Protein AF-0000000072262482 (afdb_homodimer)

Organism: Indibacter alkaliphilus (strain CCUG 57479 / KCTC 22604 / LW1) (NCBI:txid1189612)

pLDDT: mean 93.34, std 8.75, range [33.72, 98.69]

InterPro domains:
  IPR002481 Ferric-uptake regulator [PF01475] (23-144)
  IPR002481 Ferric-uptake regulator [PTHR33202] (4-154)
  IPR002481 Ferric-uptake regulator [cd07153] (29-147)
  IPR036388 Winged helix-like DNA-binding domain superfamily [G3DSA:1.10.10.10] (3-96)
  IPR036390 Winged helix DNA-binding domain superfamily [SSF46785] (16-148)
  IPR043135 Ferric-uptake regulator, C-terminal domain [G3DSA:3.30.1490.190] (100-150)

Solvent-accessible surface area (backbone atoms only — not comparable to full-atom values): 18140 Å² total; per-residue (Å²): 128,53,72,70,51,51,50,52,48,51,52,51,50,51,53,49,49,53,52,30,59,75,69,70,47,85,91,48,73,68,54,54,49,50,51,53,55,53,64,63,45,62,90,83,50,70,42,32,63,67,56,49,45,51,55,39,43,77,74,66,50,90,76,55,65,66,56,52,47,53,41,50,52,53,32,37,74,72,52,47,27,44,79,42,76,52,88,98,48,70,58,28,35,31,61,29,80,88,56,68,93,64,29,40,37,36,32,70,74,56,60,52,70,46,79,46,80,63,76,67,54,58,57,52,46,54,53,49,18,62,76,65,35,25,56,63,74,50,71,47,42,40,38,32,18,41,77,60,56,80,83,42,78,64,57,60,82,107,130,53,71,70,52,50,51,51,47,52,51,51,50,52,53,49,49,53,51,29,61,75,72,70,47,88,90,49,73,68,54,54,48,51,49,53,56,52,64,65,45,63,90,83,49,71,41,34,63,67,56,50,44,52,56,39,42,76,72,65,50,90,76,54,62,66,58,51,47,52,43,51,52,52,32,36,74,73,53,47,27,44,79,41,77,53,88,99,46,70,58,29,34,29,62,29,80,86,56,68,91,64,30,39,37,36,30,71,73,57,59,52,70,47,79,44,80,63,76,68,54,57,57,50,46,52,53,49,18,62,74,66,35,24,54,62,75,49,70,47,43,39,38,32,18,41,75,61,56,82,82,42,77,66,56,61,80,109

Foldseek 3Di:
DDPVLVVLLVVLVVLLVVLCVVVVHDDDPQLSVLSVQQSPDDQFDKADLVRSVVVCVVVPDDDDSVSNVVSQVSCVVSQQKDWDDDPPDDIIIHGGSPDDDWEWEAEPALRDIDTDDDPVVVVVQVVVCVVVVHDDDDDYDYHYDHDPDDVPVSNPPD/DDPVLVVLLVVLVVLLVVLCVVVVHDDDPQLSVLSVQQSPDDQFDKADLVRSVVVCVVVPDDDDSVSNVVSQVSCVVSQQKDWDDDPPDDIIIHGGSPDDDWEWEAEPALRDIDTDDDPVVVVVQVVVCVVVVHDDDDDYDYHYDHDPDDVPVSNPVD

Radius of gyration: 22.15 Å; Cα contacts (8 Å, |Δi|>4): 405; chains: 2; bounding box: 44×66×57 Å

Secondary structure (DSSP, 8-state):
--HHHHHHHHHHHHHHHHHHHHHT----HHHHHHHHHHHHS-TT--B-HHHHHHHHHHTT----HHHHHHHHHHHHHTTSEEEE--TTS--EEEE-TTPPP-EEEEETTT--EEEE--THHHHHHHHHHHHTTEEEEEEEEEEEEEE--TT-TTTS--/--HHHHHHHHHHHHHHHHHHHHHT----HHHHHHHHHHHHS-TT--B-HHHHHHHHHHTT----HHHHHHHHHHHHHTTSEEEE--TTS--EEEE-TTPPP-EEEEETTT--EEEE--THHHHHHHHHHHHTTEEEEEEEEEEEEEE--TT-TTTTT-

Sequence (316 aa):
MSMAEKSVVEKAKKIFENFLNRQGSRKTPERFSVIDELYGLPQDEHIDVEGLFLLMRNKGYTISRATIYNTLDLLVECGLAVKHQFKDKVALYEQALTYKHHDHHVCNQCRKIREFSDDRLSLIKEAMGREFQSAISSHSLVLYGDCQIENCENLRIIMSMAEKSVVEKAKKIFENFLNRQGSRKTPERFSVIDELYGLPQDEHIDVEGLFLLMRNKGYTISRATIYNTLDLLVECGLAVKHQ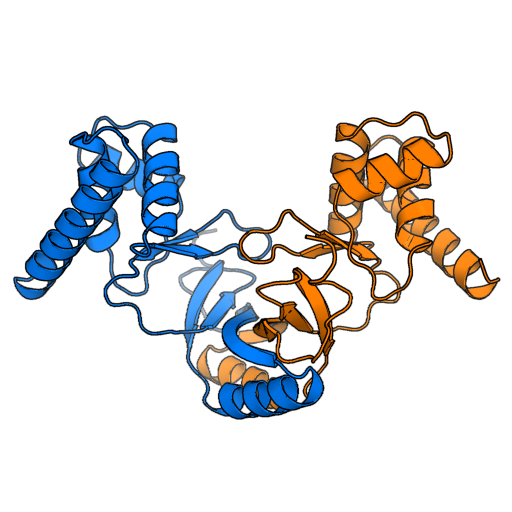FKDKVALYEQALTYKHHDHHVCNQCRKIREFSDDRLSLIKEAMGREFQSAISSHSLVLYGDCQIENCENLRII

Nearest PDB structures (foldseek):
  5nbc-assembly1_D  TM=8.835E-01  e=1.006E-09  Francisella tularensis
  5nbc-assembly1_C  TM=8.924E-01  e=3.690E-09  Francisella tularensis
  7x75-assembly1_K  TM=7.868E-01  e=6.442E-09  Streptomyces coelicolor A3(2)
  7vo0-assembly1_H  TM=7.732E-01  e=2.222E-08  Streptomyces coelicolor A3(2)
  6dk4-assembly1_A  TM=6.659E-01  e=7.663E-08  Campylobacter jejuni

Structure (mmCIF, N/CA/C/O backbone):
data_AF-0000000072262482-model_v1
#
loop_
_entity.id
_entity.type
_entity.pdbx_description
1 polymer 'Ferric uptake regulation protein'
#
loop_
_atom_site.group_PDB
_atom_site.id
_atom_site.type_symbol
_atom_site.label_atom_id
_atom_site.label_alt_id
_atom_site.label_comp_id
_atom_site.label_asym_id
_atom_site.label_entity_id
_atom_site.label_seq_id
_atom_site.pdbx_PDB_ins_code
_atom_site.Cartn_x
_atom_site.Cartn_y
_atom_site.Cartn_z
_atom_site.occupancy
_atom_site.B_iso_or_equiv
_atom_site.auth_seq_id
_atom_site.auth_comp_id
_atom_site.auth_asym_id
_atom_site.auth_atom_id
_atom_site.pdbx_PDB_model_num
ATOM 1 N N . MET A 1 1 ? 1.575 -29.156 -14.664 1 67.19 1 MET A N 1
ATOM 2 C CA . MET A 1 1 ? 2.42 -28.812 -13.523 1 67.19 1 MET A CA 1
ATOM 3 C C . MET A 1 1 ? 3.541 -29.828 -13.359 1 67.19 1 MET A C 1
ATOM 5 O O . MET A 1 1 ? 3.311 -31.031 -13.461 1 67.19 1 MET A O 1
ATOM 9 N N . SER A 1 2 ? 4.715 -29.312 -13.227 1 75.44 2 SER A N 1
ATOM 10 C CA . SER A 1 2 ? 5.875 -30.172 -13.023 1 75.44 2 SER A CA 1
ATOM 11 C C . SER A 1 2 ? 5.801 -30.891 -11.68 1 75.44 2 SER A C 1
ATOM 13 O O . SER A 1 2 ? 4.992 -30.516 -10.82 1 75.44 2 SER A O 1
ATOM 15 N N . MET A 1 3 ? 6.539 -31.969 -11.508 1 75.06 3 MET A N 1
ATOM 16 C CA . MET A 1 3 ? 6.59 -32.688 -10.234 1 75.06 3 MET A CA 1
ATOM 17 C C . MET A 1 3 ? 6.984 -31.734 -9.102 1 75.06 3 MET A C 1
ATOM 19 O O . MET A 1 3 ? 6.453 -31.828 -7.996 1 75.06 3 MET A O 1
ATOM 23 N N . ALA A 1 4 ? 7.98 -30.922 -9.297 1 74.56 4 ALA A N 1
ATOM 24 C CA . ALA A 1 4 ? 8.43 -29.953 -8.305 1 74.56 4 ALA A CA 1
ATOM 25 C C . ALA A 1 4 ? 7.297 -29 -7.918 1 74.56 4 ALA A C 1
ATOM 27 O O . ALA A 1 4 ? 7.125 -28.672 -6.742 1 74.56 4 ALA A O 1
ATOM 28 N N . GLU A 1 5 ? 6.547 -28.609 -8.898 1 77.56 5 GLU A N 1
ATOM 29 C CA . GLU A 1 5 ? 5.406 -27.734 -8.648 1 77.56 5 GLU A CA 1
ATOM 30 C C . GLU A 1 5 ? 4.34 -28.453 -7.824 1 77.56 5 GLU A C 1
ATOM 32 O O . GLU A 1 5 ? 3.727 -27.859 -6.934 1 77.56 5 GLU A O 1
ATOM 37 N N . LYS A 1 6 ? 4.133 -29.688 -8.117 1 86.69 6 LYS A N 1
ATOM 38 C CA . LYS A 1 6 ? 3.15 -30.469 -7.383 1 86.69 6 LYS A CA 1
ATOM 39 C C . LYS A 1 6 ? 3.557 -30.625 -5.922 1 86.69 6 LYS A C 1
ATOM 41 O O . LYS A 1 6 ? 2.705 -30.609 -5.031 1 86.69 6 LYS A O 1
ATOM 46 N N . SER A 1 7 ? 4.816 -30.719 -5.773 1 89.94 7 SER A N 1
ATOM 47 C CA . SER A 1 7 ? 5.328 -30.844 -4.414 1 89.94 7 SER A CA 1
ATOM 48 C C . SER A 1 7 ? 5.125 -29.562 -3.617 1 89.94 7 SER A C 1
ATOM 50 O O . SER A 1 7 ? 4.793 -29.609 -2.432 1 89.94 7 SER A O 1
ATOM 52 N N . VAL A 1 8 ? 5.309 -28.453 -4.25 1 92.31 8 VAL A N 1
ATOM 53 C CA . VAL A 1 8 ? 5.137 -27.156 -3.59 1 92.31 8 VAL A CA 1
ATOM 54 C C . VAL A 1 8 ? 3.666 -26.953 -3.225 1 92.31 8 VAL A C 1
ATOM 56 O O . VAL A 1 8 ? 3.352 -26.516 -2.117 1 92.31 8 VAL A O 1
ATOM 59 N N . VAL A 1 9 ? 2.791 -27.328 -4.113 1 95.69 9 VAL A N 1
ATOM 60 C CA . VAL A 1 9 ? 1.357 -27.172 -3.893 1 95.69 9 VAL A CA 1
ATOM 61 C C . VAL A 1 9 ? 0.92 -28.047 -2.721 1 95.69 9 VAL A C 1
ATOM 63 O O . VAL A 1 9 ? 0.16 -27.609 -1.856 1 95.69 9 VAL A O 1
ATOM 66 N N . GLU A 1 10 ? 1.386 -29.219 -2.684 1 96.12 10 GLU A N 1
ATOM 67 C CA . GLU A 1 10 ? 1.041 -30.141 -1.602 1 96.12 10 GLU A CA 1
ATOM 68 C C . GLU A 1 10 ? 1.531 -29.625 -0.255 1 96.12 10 GLU A C 1
ATOM 70 O O . GLU A 1 10 ? 0.828 -29.719 0.752 1 96.12 10 GLU A O 1
ATOM 75 N N . LYS A 1 11 ? 2.729 -29.141 -0.303 1 96.56 11 LYS A N 1
ATOM 76 C CA . LYS A 1 11 ? 3.258 -28.547 0.919 1 96.56 11 LYS A CA 1
ATOM 77 C C . LYS A 1 11 ? 2.404 -27.359 1.366 1 96.56 11 LYS A C 1
ATOM 79 O O . LYS A 1 11 ? 2.084 -27.234 2.549 1 96.56 11 LYS A O 1
ATOM 84 N N . ALA A 1 12 ? 2.057 -26.5 0.458 1 97.31 12 ALA A N 1
ATOM 85 C CA . ALA A 1 12 ? 1.21 -25.344 0.763 1 97.31 12 ALA A CA 1
ATOM 86 C C . ALA A 1 12 ? -0.127 -25.797 1.351 1 97.31 12 ALA A C 1
ATOM 88 O O . ALA A 1 12 ? -0.597 -25.219 2.336 1 97.31 12 ALA A O 1
ATOM 89 N N . LYS A 1 13 ? -0.679 -26.781 0.803 1 97.75 13 LYS A N 1
ATOM 90 C CA . LYS A 1 13 ? -1.966 -27.281 1.273 1 97.75 13 LYS A CA 1
ATOM 91 C C . LYS A 1 13 ? -1.858 -27.828 2.695 1 97.75 13 LYS A C 1
ATOM 93 O O . LYS A 1 13 ? -2.75 -27.609 3.518 1 97.75 13 LYS A O 1
ATOM 98 N N . LYS A 1 14 ? -0.799 -28.469 2.98 1 97.75 14 LYS A N 1
ATOM 99 C CA . LYS A 1 14 ? -0.591 -29.016 4.32 1 97.75 14 LYS A CA 1
ATOM 100 C C . LYS A 1 14 ? -0.444 -27.891 5.352 1 97.75 14 LYS A C 1
ATOM 102 O O . LYS A 1 14 ? -1.034 -27.969 6.43 1 97.75 14 LYS A O 1
ATOM 107 N N . ILE A 1 15 ? 0.297 -26.969 5.016 1 97.5 15 ILE A N 1
ATOM 108 C CA . ILE A 1 15 ? 0.478 -25.812 5.902 1 97.5 15 ILE A CA 1
ATOM 109 C C . ILE A 1 15 ? -0.866 -25.141 6.141 1 97.5 15 ILE A C 1
ATOM 111 O O . ILE A 1 15 ? -1.205 -24.797 7.277 1 97.5 15 ILE A O 1
ATOM 115 N N . PHE A 1 16 ? -1.576 -24.969 5.07 1 98.19 16 PHE A N 1
ATOM 116 C CA . PHE A 1 16 ? -2.875 -24.312 5.156 1 98.19 16 PHE A CA 1
ATOM 117 C C . PHE A 1 16 ? -3.838 -25.125 6.016 1 98.19 16 PHE A C 1
ATOM 119 O O . PHE A 1 16 ? -4.562 -24.562 6.844 1 98.19 16 PHE A O 1
ATOM 126 N N . GLU A 1 17 ? -3.828 -26.328 5.832 1 97.88 17 GLU A N 1
ATOM 127 C CA . GLU A 1 17 ? -4.676 -27.219 6.621 1 97.88 17 GLU A CA 1
ATOM 128 C C . GLU A 1 17 ? -4.379 -27.094 8.109 1 97.88 17 GLU A C 1
ATOM 130 O O . GLU A 1 17 ? -5.301 -26.984 8.922 1 97.88 17 GLU A O 1
ATOM 135 N N . ASN A 1 18 ? -3.178 -27.109 8.438 1 97.75 18 ASN A N 1
ATOM 136 C CA . ASN A 1 18 ? -2.775 -26.953 9.836 1 97.75 18 ASN A CA 1
ATOM 137 C C . ASN A 1 18 ? -3.217 -25.609 10.398 1 97.75 18 ASN A C 1
ATOM 139 O O . ASN A 1 18 ? -3.656 -25.516 11.547 1 97.75 18 ASN A O 1
ATOM 143 N N . PHE A 1 19 ? -3.023 -24.625 9.602 1 97.81 19 PHE A N 1
ATOM 144 C CA . PHE A 1 19 ? -3.43 -23.281 10.008 1 97.81 19 PHE A CA 1
ATOM 145 C C . PHE A 1 19 ? -4.93 -23.234 10.281 1 97.81 19 PHE A C 1
ATOM 147 O O . PHE A 1 19 ? -5.355 -22.719 11.312 1 97.81 19 PHE A O 1
ATOM 154 N N . LEU A 1 20 ? -5.758 -23.781 9.383 1 97.44 20 LEU A N 1
ATOM 155 C CA . LEU A 1 20 ? -7.207 -23.781 9.539 1 97.44 20 LEU A CA 1
ATOM 156 C C . LEU A 1 20 ? -7.617 -24.547 10.789 1 97.44 20 LEU A C 1
ATOM 158 O O . LEU A 1 20 ? -8.531 -24.141 11.508 1 97.44 20 LEU A O 1
ATOM 162 N N . ASN A 1 21 ? -6.93 -25.578 11.008 1 96.44 21 ASN A N 1
ATOM 163 C CA . ASN A 1 21 ? -7.211 -26.375 12.195 1 96.44 21 ASN A CA 1
ATOM 164 C C . ASN A 1 21 ? -6.977 -25.578 13.477 1 96.44 21 ASN A C 1
ATOM 166 O O . ASN A 1 21 ? -7.797 -25.609 14.398 1 96.44 21 ASN A O 1
ATOM 170 N N . ARG A 1 22 ? -5.969 -24.859 13.539 1 96.06 22 ARG A N 1
ATOM 171 C CA . ARG A 1 22 ? -5.594 -24.078 14.719 1 96.06 22 ARG A CA 1
ATOM 172 C C . ARG A 1 22 ? -6.559 -22.922 14.945 1 96.06 22 ARG A C 1
ATOM 174 O O . ARG A 1 22 ? -6.852 -22.562 16.094 1 96.06 22 ARG A O 1
ATOM 181 N N . GLN A 1 23 ? -7.023 -22.375 13.891 1 93.94 23 GLN A N 1
ATOM 182 C CA . GLN A 1 23 ? -7.902 -21.203 13.984 1 93.94 23 GLN A CA 1
ATOM 183 C C . GLN A 1 23 ? -9.359 -21.625 14.164 1 93.94 23 GLN A C 1
ATOM 185 O O . GLN A 1 23 ? -10.203 -20.812 14.516 1 93.94 23 GLN A O 1
ATOM 190 N N . GLY A 1 24 ? -9.656 -22.875 13.898 1 93.38 24 GLY A N 1
ATOM 191 C CA . GLY A 1 24 ? -11.023 -23.359 13.945 1 93.38 24 GLY A CA 1
ATOM 192 C C . GLY A 1 24 ? -11.828 -23 12.711 1 93.38 24 GLY A C 1
ATOM 193 O O . GLY A 1 24 ? -13.055 -22.859 12.773 1 93.38 24 GLY A O 1
ATOM 194 N N . SER A 1 25 ? -11.102 -22.734 11.625 1 92.94 25 SER A N 1
ATOM 195 C CA . SER A 1 25 ? -11.758 -22.406 10.367 1 92.94 25 SER A CA 1
ATOM 196 C C . SER A 1 25 ? -12.078 -23.656 9.562 1 92.94 25 SER A C 1
ATOM 198 O O . SER A 1 25 ? -11.367 -24.672 9.664 1 92.94 25 SER A O 1
ATOM 200 N N . ARG A 1 26 ? -13.148 -23.641 8.727 1 92.62 26 ARG A N 1
ATOM 201 C CA . ARG A 1 26 ? -13.609 -24.797 7.949 1 92.62 26 ARG A CA 1
ATOM 202 C C . ARG A 1 26 ? -12.625 -25.141 6.836 1 92.62 26 ARG A C 1
ATOM 204 O O . ARG A 1 26 ? -12.125 -24.234 6.148 1 92.62 26 ARG A O 1
ATOM 211 N N . LYS A 1 27 ? -12.422 -26.469 6.723 1 95.12 27 LYS A N 1
ATOM 212 C CA . LYS A 1 27 ? -11.695 -27 5.578 1 95.12 27 LYS A CA 1
ATOM 213 C C . LYS A 1 27 ? -12.641 -27.391 4.449 1 95.12 27 LYS A C 1
ATOM 215 O O . LYS A 1 27 ? -13.375 -28.375 4.551 1 95.12 27 LYS A O 1
ATOM 220 N N . THR A 1 28 ? -12.695 -26.531 3.414 1 95.75 28 THR A N 1
ATOM 221 C CA . THR A 1 28 ? -13.57 -26.828 2.283 1 95.75 28 THR A CA 1
ATOM 222 C C . THR A 1 28 ? -12.75 -27.047 1.013 1 95.75 28 THR A C 1
ATOM 224 O O . THR A 1 28 ? -11.664 -26.484 0.86 1 95.75 28 THR A O 1
ATOM 227 N N . PRO A 1 29 ? -13.266 -27.891 0.151 1 96.31 29 PRO A N 1
ATOM 228 C CA . PRO A 1 29 ? -12.562 -28.094 -1.119 1 96.31 29 PRO A CA 1
ATOM 229 C C . PRO A 1 29 ? -12.352 -26.797 -1.893 1 96.31 29 PRO A C 1
ATOM 231 O O . PRO A 1 29 ? -11.352 -26.641 -2.59 1 96.31 29 PRO A O 1
ATOM 234 N N . GLU A 1 30 ? -13.273 -25.859 -1.748 1 96.44 30 GLU A N 1
ATOM 235 C CA . GLU A 1 30 ? -13.195 -24.578 -2.445 1 96.44 30 GLU A CA 1
ATOM 236 C C . GLU A 1 30 ? -11.945 -23.797 -2.031 1 96.44 30 GLU A C 1
ATOM 238 O O . GLU A 1 30 ? -11.266 -23.219 -2.875 1 96.44 30 GLU A O 1
ATOM 243 N N . ARG A 1 31 ? -11.656 -23.828 -0.758 1 97.38 31 ARG A N 1
ATOM 244 C CA . ARG A 1 31 ? -10.469 -23.141 -0.263 1 97.38 31 ARG A CA 1
ATOM 245 C C . ARG A 1 31 ? -9.203 -23.75 -0.854 1 97.38 31 ARG A C 1
ATOM 247 O O . ARG A 1 31 ? -8.297 -23.016 -1.269 1 97.38 31 ARG A O 1
ATOM 254 N N . PHE A 1 32 ? -9.148 -24.984 -0.926 1 98.06 32 PHE A N 1
ATOM 255 C CA . PHE A 1 32 ? -7.957 -25.656 -1.42 1 98.06 32 PHE A CA 1
ATOM 256 C C . PHE A 1 32 ? -7.828 -25.5 -2.93 1 98.06 32 PHE A C 1
ATOM 258 O O . PHE A 1 32 ? -6.719 -25.453 -3.465 1 98.06 32 PHE A O 1
ATOM 265 N N . SER A 1 33 ? -8.93 -25.344 -3.592 1 98.06 33 SER A N 1
ATOM 266 C CA . SER A 1 33 ? -8.883 -25.047 -5.02 1 98.06 33 SER A CA 1
ATOM 267 C C . SER A 1 33 ? -8.242 -23.688 -5.285 1 98.06 33 SER A C 1
ATOM 269 O O . SER A 1 33 ? -7.578 -23.5 -6.305 1 98.06 33 SER A O 1
ATOM 271 N N . VAL A 1 34 ? -8.438 -22.75 -4.387 1 98.44 34 VAL A N 1
ATOM 272 C CA . VAL A 1 34 ? -7.797 -21.438 -4.5 1 98.44 34 VAL A CA 1
ATOM 273 C C . VAL A 1 34 ? -6.281 -21.594 -4.445 1 98.44 34 VAL A C 1
ATOM 275 O O . VAL A 1 34 ? -5.555 -20.969 -5.219 1 98.44 34 VAL A O 1
ATOM 278 N N . ILE A 1 35 ? -5.848 -22.5 -3.604 1 97.69 35 ILE A N 1
ATOM 279 C CA . ILE A 1 35 ? -4.418 -22.766 -3.492 1 97.69 35 ILE A CA 1
ATOM 280 C C . ILE A 1 35 ? -3.9 -23.359 -4.801 1 97.69 35 ILE A C 1
ATOM 282 O O . ILE A 1 35 ? -2.867 -22.938 -5.32 1 97.69 35 ILE A O 1
ATOM 286 N N . ASP A 1 36 ? -4.68 -24.297 -5.32 1 97.44 36 ASP A N 1
ATOM 287 C CA . ASP A 1 36 ? -4.293 -24.938 -6.574 1 97.44 36 ASP A CA 1
ATOM 288 C C . ASP A 1 36 ? -4.09 -23.906 -7.68 1 97.44 36 ASP A C 1
ATOM 290 O O . ASP A 1 36 ? -3.078 -23.938 -8.383 1 97.44 36 ASP A O 1
ATOM 294 N N . GLU A 1 37 ? -4.973 -22.984 -7.801 1 97.56 37 GLU A N 1
ATOM 295 C CA . GLU A 1 37 ? -4.945 -22.047 -8.914 1 97.56 37 GLU A CA 1
ATOM 296 C C . GLU A 1 37 ? -3.896 -20.953 -8.688 1 97.56 37 GLU A C 1
ATOM 298 O O . GLU A 1 37 ? -3.199 -20.547 -9.617 1 97.56 37 GLU A O 1
ATOM 303 N N . LEU A 1 38 ? -3.77 -20.5 -7.414 1 97.31 38 LEU A N 1
ATOM 304 C CA . LEU A 1 38 ? -2.766 -19.484 -7.105 1 97.31 38 LEU A CA 1
ATOM 305 C C . LEU A 1 38 ? -1.358 -20.031 -7.328 1 97.31 38 LEU A C 1
ATOM 307 O O . LEU A 1 38 ? -0.526 -19.375 -7.957 1 97.31 38 LEU A O 1
ATOM 311 N N . TYR A 1 39 ? -1.102 -21.219 -6.891 1 96.25 39 TYR A N 1
ATOM 312 C CA . TYR A 1 39 ? 0.228 -21.812 -6.953 1 96.25 39 TYR A CA 1
ATOM 313 C C . TYR A 1 39 ? 0.488 -22.422 -8.328 1 96.25 39 TYR A C 1
ATOM 315 O O . TYR A 1 39 ? 1.615 -22.812 -8.641 1 96.25 39 TYR A O 1
ATOM 323 N N . GLY A 1 40 ? -0.56 -22.469 -9.125 1 94.25 40 GLY A N 1
ATOM 324 C CA . GLY A 1 40 ? -0.396 -22.906 -10.5 1 94.25 40 GLY A CA 1
ATOM 325 C C . GLY A 1 40 ? 0.031 -21.797 -11.438 1 94.25 40 GLY A C 1
ATOM 326 O O . GLY A 1 40 ? 0.422 -22.062 -12.578 1 94.25 40 GLY A O 1
ATOM 327 N N . LEU A 1 41 ? -0.046 -20.609 -10.984 1 93.62 41 LEU A N 1
ATOM 328 C CA . LEU A 1 41 ? 0.357 -19.453 -11.789 1 93.62 41 LEU A CA 1
ATOM 329 C C . LEU A 1 41 ? 1.877 -19.375 -11.883 1 93.62 41 LEU A C 1
ATOM 331 O O . LEU A 1 41 ? 2.588 -19.859 -11 1 93.62 41 LEU A O 1
ATOM 335 N N . PRO A 1 42 ? 2.336 -18.672 -12.969 1 90.75 42 PRO A N 1
ATOM 336 C CA . PRO A 1 42 ? 3.768 -18.375 -13 1 90.75 42 PRO A CA 1
ATOM 337 C C . PRO A 1 42 ? 4.223 -17.562 -11.789 1 90.75 42 PRO A C 1
ATOM 339 O O . PRO A 1 42 ? 3.453 -16.75 -11.258 1 90.75 42 PRO A O 1
ATOM 342 N N . GLN A 1 43 ? 5.473 -17.75 -11.344 1 83.5 43 GLN A N 1
ATOM 343 C CA . GLN A 1 43 ? 6 -17.172 -10.109 1 83.5 43 GLN A CA 1
ATOM 344 C C . GLN A 1 43 ? 5.961 -15.641 -10.148 1 83.5 43 GLN A C 1
ATOM 346 O O . GLN A 1 43 ? 5.812 -14.992 -9.117 1 83.5 43 GLN A O 1
ATOM 351 N N . ASP A 1 44 ? 6.027 -15.039 -11.289 1 85.25 44 ASP A N 1
ATOM 352 C CA . ASP A 1 44 ? 6.086 -13.586 -11.367 1 85.25 44 ASP A CA 1
ATOM 353 C C . ASP A 1 44 ? 4.719 -12.992 -11.688 1 85.25 44 ASP A C 1
ATOM 355 O O . ASP A 1 44 ? 4.602 -11.797 -11.961 1 85.25 44 ASP A O 1
ATOM 359 N N . GLU A 1 45 ? 3.725 -13.867 -11.594 1 91.12 45 GLU A N 1
ATOM 360 C CA . GLU A 1 45 ? 2.375 -13.398 -11.891 1 91.12 45 GLU A CA 1
ATOM 361 C C . GLU A 1 45 ? 1.689 -12.867 -10.633 1 91.12 45 GLU A C 1
ATOM 363 O O . GLU A 1 45 ? 1.798 -13.461 -9.562 1 91.12 45 GLU A O 1
ATOM 368 N N . HIS A 1 46 ? 1.076 -11.719 -10.727 1 95.31 46 HIS A N 1
ATOM 369 C CA . HIS A 1 46 ? 0.209 -11.109 -9.719 1 95.31 46 HIS A CA 1
ATOM 370 C C . HIS A 1 46 ? -1.248 -11.125 -10.172 1 95.31 46 HIS A C 1
ATOM 372 O O . HIS A 1 46 ? -1.557 -10.727 -11.297 1 95.31 46 HIS A O 1
ATOM 378 N N . ILE A 1 47 ? -2.104 -11.562 -9.273 1 96.56 47 ILE A N 1
ATOM 379 C CA . ILE A 1 47 ? -3.494 -11.695 -9.688 1 96.56 47 ILE A CA 1
ATOM 380 C C . ILE A 1 47 ? -4.414 -11.094 -8.633 1 96.56 47 ILE A C 1
ATOM 382 O O . ILE A 1 47 ? -4.121 -11.156 -7.438 1 96.56 47 ILE A O 1
ATOM 386 N N . ASP A 1 48 ? -5.484 -10.492 -9.102 1 97.19 48 ASP A N 1
ATOM 387 C CA . ASP A 1 48 ? -6.473 -9.992 -8.156 1 97.19 48 ASP A CA 1
ATOM 388 C C . ASP A 1 48 ? -7.625 -10.984 -7.984 1 97.19 48 ASP A C 1
ATOM 390 O O . ASP A 1 48 ? -7.637 -12.039 -8.617 1 97.19 48 ASP A O 1
ATOM 394 N N . VAL A 1 49 ? -8.539 -10.633 -7.156 1 98.31 49 VAL A N 1
ATOM 395 C CA . VAL A 1 49 ? -9.656 -11.516 -6.836 1 98.31 49 VAL A CA 1
ATOM 396 C C . VAL A 1 49 ? -10.484 -11.773 -8.094 1 98.31 49 VAL A C 1
ATOM 398 O O . VAL A 1 49 ? -10.852 -12.914 -8.375 1 98.31 49 VAL A O 1
ATOM 401 N N . GLU A 1 50 ? -10.766 -10.758 -8.828 1 98.06 50 GLU A N 1
ATOM 402 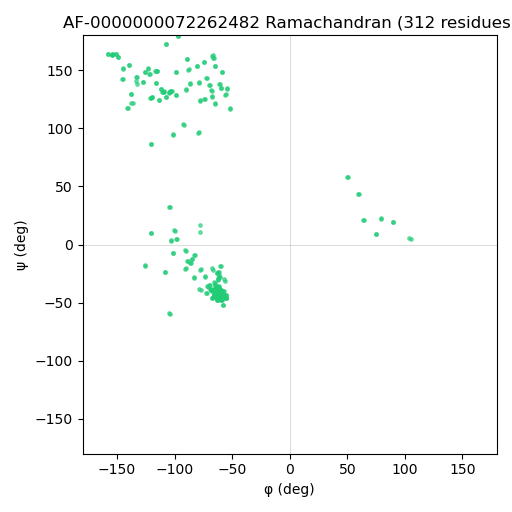C CA . GLU A 1 50 ? -11.578 -10.898 -10.039 1 98.06 50 GLU A CA 1
ATOM 403 C C . GLU A 1 50 ? -10.883 -11.789 -11.07 1 98.06 50 GLU A C 1
ATOM 405 O O . GLU A 1 50 ? -11.523 -12.648 -11.68 1 98.06 50 GLU A O 1
ATOM 410 N N . GLY A 1 51 ? -9.625 -11.555 -11.266 1 97.75 51 GLY A N 1
ATOM 411 C CA . GLY A 1 51 ? -8.859 -12.398 -12.18 1 97.75 51 GLY A CA 1
ATOM 412 C C . GLY A 1 51 ? -8.867 -13.859 -11.781 1 97.75 51 GLY A C 1
ATOM 413 O O . GLY A 1 51 ? -9.047 -14.742 -12.625 1 97.75 51 GLY A O 1
ATOM 414 N N . LEU A 1 52 ? -8.672 -14.094 -10.539 1 98.25 52 LEU A N 1
ATOM 415 C CA . LEU A 1 52 ? -8.68 -15.469 -10.047 1 98.25 52 LEU A CA 1
ATOM 416 C C . LEU A 1 52 ? -10.062 -16.094 -10.188 1 98.25 52 LEU A C 1
ATOM 418 O O . LEU A 1 52 ? -10.195 -17.266 -10.555 1 98.25 52 LEU A O 1
ATOM 422 N N . PHE A 1 53 ? -11.117 -15.305 -9.93 1 98.69 53 PHE A N 1
ATOM 423 C CA . PHE A 1 53 ? -12.5 -15.766 -10.07 1 98.69 53 PHE A CA 1
ATOM 424 C C . PHE A 1 53 ? -12.781 -16.219 -11.5 1 98.69 53 PHE A C 1
ATOM 426 O O . PHE A 1 53 ? -13.289 -17.312 -11.727 1 98.69 53 PHE A O 1
ATOM 433 N N . LEU A 1 54 ? -12.391 -15.391 -12.414 1 98.5 54 LEU A N 1
ATOM 434 C CA . LEU A 1 54 ? -12.633 -15.695 -13.82 1 98.5 54 LEU A CA 1
ATOM 435 C C . LEU A 1 54 ? -11.836 -16.922 -14.25 1 98.5 54 LEU A C 1
ATOM 437 O O . LEU A 1 54 ? -12.359 -17.781 -14.969 1 98.5 54 LEU A O 1
ATOM 441 N N . LEU A 1 55 ? -10.602 -16.953 -13.836 1 97.81 55 LEU A N 1
ATOM 442 C CA . LEU A 1 55 ? -9.75 -18.109 -14.133 1 97.81 55 LEU A CA 1
ATOM 443 C C . LEU A 1 55 ? -10.391 -19.391 -13.641 1 97.81 55 LEU A C 1
ATOM 445 O O . LEU A 1 55 ? -10.477 -20.375 -14.383 1 97.81 55 LEU A O 1
ATOM 449 N N . MET A 1 56 ? -10.891 -19.375 -12.43 1 98.19 56 MET A N 1
ATOM 450 C CA . MET A 1 56 ? -11.477 -20.562 -11.82 1 98.19 56 MET A CA 1
ATOM 451 C C . MET A 1 56 ? -12.82 -20.906 -12.461 1 98.19 56 MET A C 1
ATOM 453 O O . MET A 1 56 ? -13.102 -22.078 -12.727 1 98.19 56 MET A O 1
ATOM 457 N N . ARG A 1 57 ? -13.586 -19.922 -12.703 1 97.75 57 ARG A N 1
ATOM 458 C CA . ARG A 1 57 ? -14.859 -20.141 -13.383 1 97.75 57 ARG A CA 1
ATOM 459 C C . ARG A 1 57 ? -14.648 -20.797 -14.742 1 97.75 57 ARG A C 1
ATOM 461 O O . ARG A 1 57 ? -15.352 -21.75 -15.094 1 97.75 57 ARG A O 1
ATOM 468 N N . ASN A 1 58 ? -13.719 -20.312 -15.445 1 97.88 58 ASN A N 1
ATOM 469 C CA . ASN A 1 58 ? -13.422 -20.844 -16.766 1 97.88 58 ASN A CA 1
ATOM 470 C C . ASN A 1 58 ? -12.961 -22.297 -16.703 1 97.88 58 ASN A C 1
ATOM 472 O O . ASN A 1 58 ? -13.133 -23.062 -17.656 1 97.88 58 ASN A O 1
ATOM 476 N N . LYS A 1 59 ? -12.438 -22.672 -15.602 1 97.12 59 LYS A N 1
ATOM 477 C CA . LYS A 1 59 ? -11.977 -24.031 -15.414 1 97.12 59 LYS A CA 1
ATOM 478 C C . LYS A 1 59 ? -13.086 -24.922 -14.852 1 97.12 59 LYS A C 1
ATOM 480 O O . LYS A 1 59 ? -12.859 -26.094 -14.547 1 97.12 59 LYS A O 1
ATOM 485 N N . GLY A 1 60 ? -14.258 -24.281 -14.516 1 96.69 60 GLY A N 1
ATOM 486 C CA . GLY A 1 60 ? -15.414 -25.094 -14.156 1 96.69 60 GLY A CA 1
ATOM 487 C C . GLY A 1 60 ? -15.688 -25.094 -12.664 1 96.69 60 GLY A C 1
ATOM 488 O O . GLY A 1 60 ? -16.578 -25.812 -12.195 1 96.69 60 GLY A O 1
ATOM 489 N N . TYR A 1 61 ? -14.922 -24.297 -11.969 1 96.81 61 TYR A N 1
ATOM 490 C CA . TYR A 1 61 ? -15.18 -24.234 -10.539 1 96.81 61 TYR A CA 1
ATOM 491 C C . TYR A 1 61 ? -16.469 -23.469 -10.25 1 96.81 61 TYR A C 1
ATOM 493 O O . TYR A 1 61 ? -16.812 -22.531 -10.961 1 96.81 61 TYR A O 1
ATOM 501 N N . THR A 1 62 ? -17.203 -23.922 -9.234 1 96.31 62 THR A N 1
ATOM 502 C CA . THR A 1 62 ? -18.297 -23.141 -8.648 1 96.31 62 THR A CA 1
ATOM 503 C C . THR A 1 62 ? -17.859 -22.484 -7.344 1 96.31 62 THR A C 1
ATOM 505 O O . THR A 1 62 ? -17.844 -23.141 -6.293 1 96.31 62 THR A O 1
ATOM 508 N N . ILE A 1 63 ? -17.438 -21.281 -7.477 1 97.25 63 ILE A N 1
ATOM 509 C CA . ILE A 1 63 ? -16.891 -20.578 -6.32 1 97.25 63 ILE A CA 1
ATOM 510 C C . ILE A 1 63 ? -17.25 -19.094 -6.391 1 97.25 63 ILE A C 1
ATOM 512 O O . ILE A 1 63 ? -17.25 -18.5 -7.473 1 97.25 63 ILE A O 1
ATOM 516 N N . SER A 1 64 ? -17.547 -18.484 -5.262 1 97.56 64 SER A N 1
ATOM 517 C CA . SER A 1 64 ? -17.922 -17.078 -5.219 1 97.56 64 SER A CA 1
ATOM 518 C C . SER A 1 64 ? -16.688 -16.188 -5.051 1 97.56 64 SER A C 1
ATOM 520 O O . SER A 1 64 ? -15.656 -16.641 -4.555 1 97.56 64 SER A O 1
ATOM 522 N N . ARG A 1 65 ? -16.844 -14.977 -5.402 1 97.81 65 ARG A N 1
ATOM 523 C CA . ARG A 1 65 ? -15.805 -13.984 -5.156 1 97.81 65 ARG A CA 1
ATOM 524 C C . ARG A 1 65 ? -15.492 -13.867 -3.67 1 97.81 65 ARG A C 1
ATOM 526 O O . ARG A 1 65 ? -14.336 -13.711 -3.281 1 97.81 65 ARG A O 1
ATOM 533 N N . ALA A 1 66 ? -16.516 -13.914 -2.873 1 97.44 66 ALA A N 1
ATOM 534 C CA . ALA A 1 66 ? -16.344 -13.805 -1.426 1 97.44 66 ALA A CA 1
ATOM 535 C C . ALA A 1 66 ? -15.461 -14.922 -0.887 1 97.44 66 ALA A C 1
ATOM 537 O O . ALA A 1 66 ? -14.586 -14.68 -0.049 1 97.44 66 ALA A O 1
ATOM 538 N N . THR A 1 67 ? -15.641 -16.109 -1.318 1 97.38 67 THR A N 1
ATOM 539 C CA . THR A 1 67 ? -14.836 -17.25 -0.893 1 97.38 67 THR A CA 1
ATOM 540 C C . THR A 1 67 ? -13.383 -17.078 -1.295 1 97.38 67 THR A C 1
ATOM 542 O O . THR A 1 67 ? -12.477 -17.359 -0.507 1 97.38 67 THR A O 1
ATOM 545 N N . ILE A 1 68 ? -13.188 -16.594 -2.527 1 98.5 68 ILE A N 1
ATOM 546 C CA . ILE A 1 68 ? -11.828 -16.359 -3.012 1 98.5 68 ILE A CA 1
ATOM 547 C C . ILE A 1 68 ? -11.156 -15.297 -2.148 1 98.5 68 ILE A C 1
ATOM 549 O O . ILE A 1 68 ? -10.031 -15.484 -1.678 1 98.5 68 ILE A O 1
ATOM 553 N N . TYR A 1 69 ? -11.859 -14.258 -1.939 1 97.94 69 TYR A N 1
ATOM 554 C CA . TYR A 1 69 ? -11.344 -13.156 -1.134 1 97.94 69 TYR A CA 1
ATOM 555 C C . TYR A 1 69 ? -10.961 -13.633 0.263 1 97.94 69 TYR A C 1
ATOM 557 O O . TYR A 1 69 ? -9.852 -13.391 0.729 1 97.94 69 TYR A O 1
ATOM 565 N N . ASN A 1 70 ? -11.828 -14.281 0.895 1 97.12 70 ASN A N 1
ATOM 566 C CA . ASN A 1 70 ? -11.617 -14.766 2.256 1 97.12 70 ASN A CA 1
ATOM 567 C C . ASN A 1 70 ? -10.453 -15.75 2.322 1 97.12 70 ASN A C 1
ATOM 569 O O . ASN A 1 70 ? -9.664 -15.719 3.266 1 97.12 70 ASN A O 1
ATOM 573 N N . THR A 1 71 ? -10.461 -16.609 1.363 1 98.25 71 THR A N 1
ATOM 574 C CA . THR A 1 71 ? -9.383 -17.594 1.33 1 98.25 71 THR A CA 1
ATOM 575 C C . THR A 1 71 ? -8.031 -16.906 1.143 1 98.25 71 THR A C 1
ATOM 577 O O . THR A 1 71 ? -7.062 -17.25 1.824 1 98.25 71 THR A O 1
ATOM 580 N N . LEU A 1 72 ? -8.008 -15.961 0.22 1 98.25 72 LEU A N 1
ATOM 581 C CA . LEU A 1 72 ? -6.762 -15.227 -0.004 1 98.25 72 LEU A CA 1
ATOM 582 C C . LEU A 1 72 ? -6.312 -14.516 1.269 1 98.25 72 LEU A C 1
ATOM 584 O O . LEU A 1 72 ? -5.121 -14.508 1.588 1 98.25 72 LEU A O 1
ATOM 588 N N . ASP A 1 73 ? -7.191 -14 1.973 1 96.44 73 ASP A N 1
ATOM 589 C CA . ASP A 1 73 ? -6.859 -13.344 3.232 1 96.44 73 ASP A CA 1
ATOM 590 C C . ASP A 1 73 ? -6.25 -14.336 4.223 1 96.44 73 ASP A C 1
ATOM 592 O O . ASP A 1 73 ? -5.277 -14.016 4.91 1 96.44 73 ASP A O 1
ATOM 596 N N . LEU A 1 74 ? -6.836 -15.484 4.324 1 97.56 74 LEU A N 1
ATOM 597 C CA . LEU A 1 74 ? -6.312 -16.531 5.199 1 97.56 74 LEU A CA 1
ATOM 598 C C . LEU A 1 74 ? -4.922 -16.969 4.75 1 97.56 74 LEU A C 1
ATOM 600 O O . LEU A 1 74 ? -4.043 -17.219 5.582 1 97.56 74 LEU A O 1
ATOM 604 N N . LEU A 1 75 ? -4.738 -17.094 3.434 1 97.94 75 LEU A N 1
ATOM 605 C CA . LEU A 1 75 ? -3.438 -17.484 2.902 1 97.94 75 LEU A CA 1
ATOM 606 C C . LEU A 1 75 ? -2.381 -16.422 3.236 1 97.94 75 LEU A C 1
ATOM 608 O O . LEU A 1 75 ? -1.231 -16.766 3.523 1 97.94 75 LEU A O 1
ATOM 612 N N . VAL A 1 76 ? -2.742 -15.164 3.186 1 96.06 76 VAL A N 1
ATOM 613 C CA . VAL A 1 76 ? -1.834 -14.094 3.572 1 96.06 76 VAL A CA 1
ATOM 614 C C . VAL A 1 76 ? -1.489 -14.211 5.055 1 96.06 76 VAL A C 1
ATOM 616 O O . VAL A 1 76 ? -0.32 -14.125 5.434 1 96.06 76 VAL A O 1
ATOM 619 N N . GLU A 1 77 ? -2.449 -14.477 5.844 1 94.88 77 GLU A N 1
ATOM 620 C CA . GLU A 1 77 ? -2.27 -14.57 7.289 1 94.88 77 GLU A CA 1
ATOM 621 C C . GLU A 1 77 ? -1.298 -15.688 7.652 1 94.88 77 GLU A C 1
ATOM 623 O O . GLU A 1 77 ? -0.496 -15.547 8.578 1 94.88 77 GLU A O 1
ATOM 628 N N . CYS A 1 78 ? -1.357 -16.719 6.918 1 95.62 78 CYS A N 1
ATOM 629 C CA . CYS A 1 78 ? -0.513 -17.844 7.289 1 95.62 78 CYS A CA 1
ATOM 630 C C . CYS A 1 78 ? 0.765 -17.875 6.461 1 95.62 78 CYS A C 1
ATOM 632 O O . CYS A 1 78 ? 1.502 -18.859 6.473 1 95.62 78 CYS A O 1
ATOM 634 N N . GLY A 1 79 ? 1.02 -16.922 5.641 1 94.5 79 GLY A N 1
ATOM 635 C CA . GLY A 1 79 ? 2.297 -16.75 4.969 1 94.5 79 GLY A CA 1
ATOM 636 C C . GLY A 1 79 ? 2.379 -17.484 3.641 1 94.5 79 GLY A C 1
ATOM 637 O O . GLY A 1 79 ? 3.473 -17.703 3.117 1 94.5 79 GLY A O 1
ATOM 638 N N . LEU A 1 80 ? 1.222 -17.844 3.035 1 96.94 80 LEU A N 1
ATOM 639 C CA . LEU A 1 80 ? 1.216 -18.609 1.793 1 96.94 80 LEU A CA 1
ATOM 640 C C . LEU A 1 80 ? 0.938 -17.703 0.597 1 96.94 80 LEU A C 1
ATOM 642 O O . LEU A 1 80 ? 1.079 -18.125 -0.553 1 96.94 80 LEU A O 1
ATOM 646 N N . ALA A 1 81 ? 0.604 -16.469 0.857 1 96.81 81 ALA A N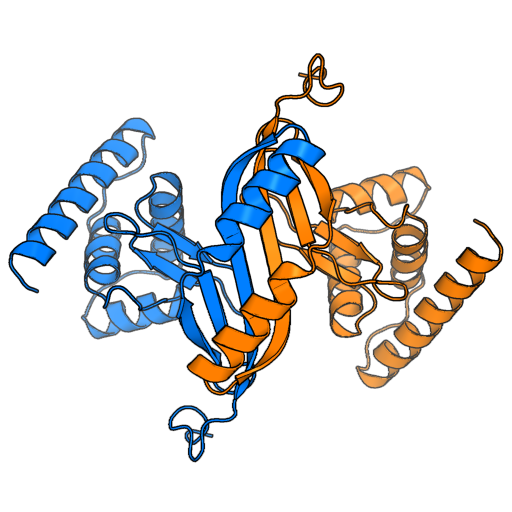 1
ATOM 647 C CA . ALA A 1 81 ? 0.425 -15.461 -0.184 1 96.81 81 ALA A CA 1
ATOM 648 C C . ALA A 1 81 ? 0.896 -14.094 0.293 1 96.81 81 ALA A C 1
ATOM 650 O O . ALA A 1 81 ? 0.94 -13.828 1.497 1 96.81 81 ALA A O 1
ATOM 651 N N . VAL A 1 82 ? 1.336 -13.281 -0.649 1 94.88 82 VAL A N 1
ATOM 652 C CA . VAL A 1 82 ? 1.633 -11.875 -0.375 1 94.88 82 VAL A CA 1
ATOM 653 C C . VAL A 1 82 ? 0.595 -10.984 -1.055 1 94.88 82 VAL A C 1
ATOM 655 O O . VAL A 1 82 ? 0.223 -11.219 -2.205 1 94.88 82 VAL A O 1
ATOM 658 N N . LYS A 1 83 ? 0.113 -10.102 -0.285 1 94.88 83 LYS A N 1
ATOM 659 C CA . LYS A 1 83 ? -0.842 -9.117 -0.788 1 94.88 83 LYS A CA 1
ATOM 660 C C . LYS A 1 83 ? -0.154 -7.789 -1.096 1 94.88 83 LYS A C 1
ATOM 662 O O . LYS A 1 83 ? 0.604 -7.27 -0.274 1 94.88 83 LYS A O 1
ATOM 667 N N . HIS A 1 84 ? -0.35 -7.254 -2.275 1 93.81 84 HIS A N 1
ATOM 668 C CA . HIS A 1 84 ? 0.2 -5.965 -2.689 1 93.81 84 HIS A CA 1
ATOM 669 C C . HIS A 1 84 ? -0.907 -4.957 -2.965 1 93.81 84 HIS A C 1
ATOM 671 O O . HIS A 1 84 ? -1.94 -5.301 -3.541 1 93.81 84 HIS A O 1
ATOM 677 N N . GLN A 1 85 ? -0.647 -3.777 -2.533 1 91.06 85 GLN A N 1
ATOM 678 C CA . GLN A 1 85 ? -1.549 -2.668 -2.824 1 91.06 85 GLN A CA 1
ATOM 679 C C . GLN A 1 85 ? -0.829 -1.561 -3.588 1 91.06 85 GLN A C 1
ATOM 681 O O . GLN A 1 85 ? -0.322 -0.612 -2.984 1 91.06 85 GLN A O 1
ATOM 686 N N . PHE A 1 86 ? -0.788 -1.668 -4.883 1 92.62 86 PHE A N 1
ATOM 687 C CA . PHE A 1 86 ? -0.169 -0.649 -5.723 1 92.62 86 PHE A CA 1
ATOM 688 C C . PHE A 1 86 ? -1.117 0.524 -5.938 1 92.62 86 PHE A C 1
ATOM 690 O O . PHE A 1 86 ? -2.338 0.357 -5.898 1 92.62 86 PHE A O 1
ATOM 697 N N . LYS A 1 87 ? -0.517 1.658 -6.176 1 86.56 87 LYS A N 1
ATOM 698 C CA . LYS A 1 87 ? -1.313 2.863 -6.383 1 86.56 87 LYS A CA 1
ATOM 699 C C . LYS A 1 87 ? -2.32 2.672 -7.512 1 86.56 87 LYS A C 1
ATOM 701 O O . LYS A 1 87 ? -1.965 2.199 -8.594 1 86.56 87 LYS A O 1
ATOM 706 N N . ASP A 1 88 ? -3.623 3.021 -7.176 1 82.12 88 ASP A N 1
ATOM 707 C CA . ASP A 1 88 ? -4.719 3.055 -8.141 1 82.12 88 ASP A CA 1
ATOM 708 C C . ASP A 1 88 ? -4.996 1.663 -8.703 1 82.12 88 ASP A C 1
ATOM 710 O O . ASP A 1 88 ? -5.453 1.526 -9.844 1 82.12 88 ASP A O 1
ATOM 714 N N . LYS A 1 89 ? -4.594 0.66 -8.031 1 86.94 89 LYS A N 1
ATOM 715 C CA . LYS A 1 89 ? -4.875 -0.718 -8.43 1 86.94 89 LYS A CA 1
ATOM 716 C C . LYS A 1 89 ? -5.594 -1.473 -7.312 1 86.94 89 LYS A C 1
ATOM 718 O O . LYS A 1 89 ? -5.48 -1.111 -6.141 1 86.94 89 LYS A O 1
ATOM 723 N N . VAL A 1 90 ? -6.316 -2.373 -7.766 1 90.38 90 VAL A N 1
ATOM 724 C CA . VAL A 1 90 ? -6.902 -3.299 -6.801 1 90.38 90 VAL A CA 1
ATOM 725 C C . VAL A 1 90 ? -5.801 -4.141 -6.16 1 90.38 90 VAL A C 1
ATOM 727 O O . VAL A 1 90 ? -4.672 -4.184 -6.66 1 90.38 90 VAL A O 1
ATOM 730 N N . ALA A 1 91 ? -6.156 -4.734 -5.035 1 94.38 91 ALA A N 1
ATOM 731 C CA . ALA A 1 91 ? -5.188 -5.605 -4.375 1 94.38 91 ALA A CA 1
ATOM 732 C C . ALA A 1 91 ? -4.777 -6.758 -5.285 1 94.38 91 ALA A C 1
ATOM 734 O O . ALA A 1 91 ? -5.621 -7.367 -5.945 1 94.38 91 ALA A O 1
ATOM 735 N N . LEU A 1 92 ? -3.506 -7.027 -5.359 1 96.56 92 LEU A N 1
ATOM 736 C CA . LEU A 1 92 ? -2.949 -8.141 -6.117 1 96.56 92 LEU A CA 1
ATOM 737 C C . LEU A 1 92 ? -2.254 -9.133 -5.188 1 96.56 92 LEU A C 1
ATOM 739 O O . LEU A 1 92 ? -1.701 -8.742 -4.156 1 96.56 92 LEU A O 1
ATOM 743 N N . TYR A 1 93 ? -2.289 -10.375 -5.59 1 96.81 93 TYR A N 1
ATOM 744 C CA . TYR A 1 93 ? -1.735 -11.445 -4.766 1 96.81 93 TYR A CA 1
ATOM 745 C C . TYR A 1 93 ? -0.721 -12.266 -5.555 1 96.81 93 TYR A C 1
ATOM 747 O O . TYR A 1 93 ? -0.852 -12.43 -6.77 1 96.81 93 TYR A O 1
ATOM 755 N N . GLU A 1 94 ? 0.264 -12.781 -4.84 1 95.88 94 GLU A N 1
ATOM 756 C CA . GLU A 1 94 ? 1.199 -13.758 -5.387 1 95.88 94 GLU A CA 1
ATOM 757 C C . GLU A 1 94 ? 1.514 -14.852 -4.371 1 95.88 94 GLU A C 1
ATOM 759 O O . GLU A 1 94 ? 1.331 -14.656 -3.168 1 95.88 94 GLU A O 1
ATOM 764 N N . GLN A 1 95 ? 1.898 -16.016 -4.906 1 95 95 GLN A N 1
ATOM 765 C CA . GLN A 1 95 ? 2.266 -17.109 -4.023 1 95 95 GLN A CA 1
ATOM 766 C C . GLN A 1 95 ? 3.512 -16.781 -3.209 1 95 95 GLN A C 1
ATOM 768 O O . GLN A 1 95 ? 4.367 -16.016 -3.664 1 95 95 GLN A O 1
ATOM 773 N N . ALA A 1 96 ? 3.623 -17.422 -2.014 1 93.62 96 ALA A N 1
ATOM 774 C CA . ALA A 1 96 ? 4.672 -16.953 -1.111 1 93.62 96 ALA A CA 1
ATOM 775 C C . ALA A 1 96 ? 5.574 -18.109 -0.681 1 93.62 96 ALA A C 1
ATOM 777 O O . ALA A 1 96 ? 6.672 -17.891 -0.167 1 93.62 96 ALA A O 1
ATOM 778 N N . LEU A 1 97 ? 5.188 -19.297 -0.806 1 89 97 LEU A N 1
ATOM 779 C CA . LEU A 1 97 ? 5.949 -20.406 -0.239 1 89 97 LEU A CA 1
ATOM 780 C C . LEU A 1 97 ? 7.359 -20.453 -0.825 1 89 97 LEU A C 1
ATOM 782 O O . LEU A 1 97 ? 8.328 -20.688 -0.102 1 89 97 LEU A O 1
ATOM 786 N N . THR A 1 98 ? 7.523 -20.203 -2.121 1 82.62 98 THR A N 1
ATOM 787 C CA . THR A 1 98 ? 8.844 -20.172 -2.74 1 82.62 98 THR A CA 1
ATOM 788 C C . THR A 1 98 ? 9.281 -18.734 -3.014 1 82.62 98 THR A C 1
ATOM 790 O O . THR A 1 98 ? 10.094 -18.484 -3.906 1 82.62 98 THR A O 1
ATOM 793 N N . TYR A 1 99 ? 8.844 -17.953 -2.18 1 79.06 99 TYR A N 1
ATOM 794 C CA . TYR A 1 99 ? 8.984 -16.516 -2.383 1 79.06 99 TYR A CA 1
ATOM 795 C C . TYR A 1 99 ? 10.398 -16.047 -2.053 1 79.06 99 TYR A C 1
ATOM 797 O O . TYR A 1 99 ? 10.93 -16.359 -0.985 1 79.06 99 TYR A O 1
ATOM 805 N N . LYS A 1 100 ? 11.039 -15.414 -2.967 1 86.06 100 LYS A N 1
ATOM 806 C CA . LYS A 1 100 ? 12.211 -14.578 -2.709 1 86.06 100 LYS A CA 1
ATOM 807 C C . LYS A 1 100 ? 11.852 -13.094 -2.746 1 86.06 100 LYS A C 1
ATOM 809 O O . LYS A 1 100 ? 11.133 -12.648 -3.645 1 86.06 100 LYS A O 1
ATOM 814 N N . HIS A 1 101 ? 12.344 -12.453 -1.684 1 90.12 101 HIS A N 1
ATOM 815 C CA . HIS A 1 101 ? 12 -11.031 -1.608 1 90.12 101 HIS A CA 1
ATOM 816 C C . HIS A 1 101 ? 12.398 -10.305 -2.887 1 90.12 101 HIS A C 1
ATOM 818 O O . HIS A 1 101 ? 13.484 -10.531 -3.426 1 90.12 101 HIS A O 1
ATOM 824 N N . HIS A 1 102 ? 11.461 -9.508 -3.338 1 95.75 102 HIS A N 1
ATOM 825 C CA . HIS A 1 102 ? 11.703 -8.625 -4.48 1 95.75 102 HIS A CA 1
ATOM 826 C C . HIS A 1 102 ? 10.875 -7.352 -4.375 1 95.75 102 HIS A C 1
ATOM 828 O O . HIS A 1 102 ? 9.945 -7.273 -3.572 1 95.75 102 HIS A O 1
ATOM 834 N N . ASP A 1 103 ? 11.328 -6.383 -5.137 1 97.31 103 ASP A N 1
ATOM 835 C CA . ASP A 1 103 ? 10.609 -5.117 -5.23 1 97.31 103 ASP A CA 1
ATOM 836 C C . ASP A 1 103 ? 9.922 -4.98 -6.59 1 97.31 103 ASP A C 1
ATOM 838 O O . ASP A 1 103 ? 10.055 -5.852 -7.449 1 97.31 103 ASP A O 1
ATOM 842 N N . HIS A 1 104 ? 9.102 -3.914 -6.707 1 97.81 104 HIS A N 1
ATOM 843 C CA . HIS A 1 104 ? 8.242 -3.891 -7.891 1 97.81 104 HIS A CA 1
ATOM 844 C C . HIS A 1 104 ? 8.391 -2.578 -8.648 1 97.81 104 HIS A C 1
ATOM 846 O O . HIS A 1 104 ? 8.555 -1.519 -8.047 1 97.81 104 HIS A O 1
ATOM 852 N N . HIS A 1 105 ? 8.414 -2.674 -9.938 1 98.06 105 HIS A N 1
ATOM 853 C CA . HIS A 1 105 ? 8.164 -1.583 -10.875 1 98.06 105 HIS A CA 1
ATOM 854 C C . HIS A 1 105 ? 6.777 -1.686 -11.492 1 98.06 105 HIS A C 1
ATOM 856 O O . HIS A 1 105 ? 6.355 -2.766 -11.914 1 98.06 105 HIS A O 1
ATOM 862 N N . VAL A 1 106 ? 6.062 -0.599 -11.492 1 97.12 106 VAL A N 1
ATOM 863 C CA . VAL A 1 106 ? 4.727 -0.552 -12.078 1 97.12 106 VAL A CA 1
ATOM 864 C C . VAL A 1 106 ? 4.684 0.498 -13.188 1 97.12 106 VAL A C 1
ATOM 866 O O . VAL A 1 106 ? 4.996 1.668 -12.953 1 97.12 106 VAL A O 1
ATOM 869 N N . CYS A 1 107 ? 4.27 0.117 -14.336 1 96.38 107 CYS A N 1
ATOM 870 C CA . CYS A 1 107 ? 4.141 1.054 -15.445 1 96.38 107 CYS A CA 1
ATOM 871 C C . CYS A 1 107 ? 2.871 1.887 -15.312 1 96.38 107 CYS A C 1
ATOM 873 O O . CYS A 1 107 ? 1.799 1.351 -15.023 1 96.38 107 CYS A O 1
ATOM 875 N N . ASN A 1 108 ? 2.943 3.137 -15.602 1 93.56 108 ASN A N 1
ATOM 876 C CA . ASN A 1 108 ? 1.815 4.043 -15.438 1 93.56 108 ASN A CA 1
ATOM 877 C C . ASN A 1 108 ? 0.796 3.887 -16.562 1 93.56 108 ASN A C 1
ATOM 879 O O . ASN A 1 108 ? -0.388 4.172 -16.375 1 93.56 108 ASN A O 1
ATOM 883 N N . GLN A 1 109 ? 1.177 3.365 -17.672 1 91.25 109 GLN A N 1
ATOM 884 C CA . GLN A 1 109 ? 0.298 3.307 -18.828 1 91.25 109 GLN A CA 1
ATOM 885 C C . GLN A 1 109 ? -0.248 1.896 -19.031 1 91.25 109 GLN A C 1
ATOM 887 O O . GLN A 1 109 ? -1.463 1.692 -19.062 1 91.25 109 GLN A O 1
ATOM 892 N N . CYS A 1 110 ? 0.586 0.98 -19.219 1 89.88 110 CYS A N 1
ATOM 893 C CA . CYS A 1 110 ? 0.119 -0.364 -19.547 1 89.88 110 CYS A CA 1
ATOM 894 C C . CYS A 1 110 ? -0.133 -1.17 -18.281 1 89.88 110 CYS A C 1
ATOM 896 O O . CYS A 1 110 ? -0.662 -2.281 -18.328 1 89.88 110 CYS A O 1
ATOM 898 N N . ARG A 1 111 ? 0.355 -0.703 -17.094 1 89.44 111 ARG A N 1
ATOM 899 C CA . ARG A 1 111 ? 0.066 -1.238 -15.773 1 89.44 111 ARG A CA 1
ATOM 900 C C . ARG A 1 111 ? 0.805 -2.551 -15.539 1 89.44 111 ARG A C 1
ATOM 902 O O . ARG A 1 111 ? 0.517 -3.27 -14.578 1 89.44 111 ARG A O 1
ATOM 909 N N . LYS A 1 112 ? 1.699 -2.869 -16.453 1 92.38 112 LYS A N 1
ATOM 910 C CA . LYS A 1 112 ? 2.535 -4.051 -16.25 1 92.38 112 LYS A CA 1
ATOM 911 C C . LYS A 1 112 ? 3.379 -3.912 -14.992 1 92.38 112 LYS A C 1
ATOM 913 O O . LYS A 1 112 ? 3.922 -2.84 -14.719 1 92.38 112 LYS A O 1
ATOM 918 N N . ILE A 1 113 ? 3.461 -5.012 -14.258 1 94.75 113 ILE A N 1
ATOM 919 C CA . ILE A 1 113 ? 4.27 -5.074 -13.039 1 94.75 113 ILE A CA 1
ATOM 920 C C . ILE A 1 113 ? 5.508 -5.926 -13.289 1 94.75 113 ILE A C 1
ATOM 922 O O . ILE A 1 113 ? 5.41 -7.043 -13.805 1 94.75 113 ILE A O 1
ATOM 926 N N . ARG A 1 114 ? 6.68 -5.43 -13.016 1 95.19 114 ARG A N 1
ATOM 927 C CA . ARG A 1 114 ? 7.941 -6.152 -13.133 1 95.19 114 ARG A CA 1
ATOM 928 C C . ARG A 1 114 ? 8.672 -6.195 -11.797 1 95.19 114 ARG A C 1
ATOM 930 O O . ARG A 1 114 ? 8.609 -5.242 -11.016 1 95.19 114 ARG A O 1
ATOM 937 N N . GLU A 1 115 ? 9.383 -7.305 -11.578 1 96.25 115 GLU A N 1
ATOM 938 C CA . GLU A 1 115 ? 10.109 -7.512 -10.328 1 96.25 115 GLU A CA 1
ATOM 939 C C . GLU A 1 115 ? 11.586 -7.176 -10.484 1 96.25 115 GLU A C 1
ATOM 941 O O . GLU A 1 115 ? 12.148 -7.297 -11.578 1 96.25 115 GLU A O 1
ATOM 946 N N . PHE A 1 116 ? 12.156 -6.684 -9.344 1 97.25 116 PHE A N 1
ATOM 947 C CA . PHE A 1 116 ? 13.594 -6.445 -9.336 1 97.25 116 PHE A CA 1
ATOM 948 C C . PHE A 1 116 ? 14.156 -6.543 -7.922 1 97.25 116 PHE A C 1
ATOM 950 O O . PHE A 1 116 ? 13.398 -6.59 -6.949 1 97.25 116 PHE A O 1
ATOM 957 N N . SER A 1 117 ? 15.438 -6.676 -7.852 1 95.94 117 SER A N 1
ATOM 958 C CA . SER A 1 117 ? 16.203 -6.59 -6.613 1 95.94 117 SER A CA 1
ATOM 959 C C . SER A 1 117 ? 17.422 -5.684 -6.773 1 95.94 117 SER A C 1
ATOM 961 O O . SER A 1 117 ? 18.031 -5.656 -7.836 1 95.94 117 SER A O 1
ATOM 963 N N . ASP A 1 118 ? 17.688 -4.895 -5.816 1 96.94 118 ASP A N 1
ATOM 964 C CA . ASP A 1 118 ? 18.844 -4.004 -5.859 1 96.94 118 ASP A CA 1
ATOM 965 C C . ASP A 1 118 ? 19.594 -4.008 -4.523 1 96.94 118 ASP A C 1
ATOM 967 O O . ASP A 1 118 ? 19.031 -3.643 -3.49 1 96.94 118 ASP A O 1
ATOM 971 N N . ASP A 1 119 ? 20.859 -4.352 -4.574 1 95.19 119 ASP A N 1
ATOM 972 C CA . ASP A 1 119 ? 21.656 -4.543 -3.369 1 95.19 119 ASP A CA 1
ATOM 973 C C . ASP A 1 119 ? 21.875 -3.223 -2.635 1 95.19 119 ASP A C 1
ATOM 975 O O . ASP A 1 119 ? 22.219 -3.213 -1.452 1 95.19 119 ASP A O 1
ATOM 979 N N . ARG A 1 120 ? 21.734 -2.105 -3.252 1 96.44 120 ARG A N 1
ATOM 980 C CA . ARG A 1 120 ? 21.906 -0.806 -2.611 1 96.44 120 ARG A CA 1
ATOM 981 C C . ARG A 1 120 ? 20.891 -0.604 -1.5 1 96.44 120 ARG A C 1
ATOM 983 O O . ARG A 1 120 ? 21.094 0.2 -0.59 1 96.44 120 ARG A O 1
ATOM 990 N N . LEU A 1 121 ? 19.75 -1.321 -1.572 1 97.75 121 LEU A N 1
ATOM 991 C CA . LEU A 1 121 ? 18.734 -1.225 -0.536 1 97.75 121 LEU A CA 1
ATOM 992 C C . LEU A 1 121 ? 19.281 -1.689 0.811 1 97.75 121 LEU A C 1
ATOM 994 O O . LEU A 1 121 ? 18.844 -1.2 1.859 1 97.75 121 LEU A O 1
ATOM 998 N N . SER A 1 122 ? 20.234 -2.641 0.742 1 97.19 122 SER A N 1
ATOM 999 C CA . SER A 1 122 ? 20.828 -3.105 1.99 1 97.19 122 SER A CA 1
ATOM 1000 C C . SER A 1 122 ? 21.547 -1.973 2.715 1 97.19 122 SER A C 1
ATOM 1002 O O . SER A 1 122 ? 21.5 -1.885 3.943 1 97.19 122 SER A O 1
ATOM 1004 N N . LEU A 1 123 ? 22.172 -1.097 2.006 1 97.69 123 LEU A N 1
ATOM 1005 C CA . LEU A 1 123 ? 22.859 0.05 2.582 1 97.69 123 LEU A CA 1
ATOM 1006 C C . LEU A 1 123 ? 21.875 1.037 3.188 1 97.69 123 LEU A C 1
ATOM 1008 O O . LEU A 1 123 ? 22.125 1.6 4.258 1 97.69 123 LEU A O 1
ATOM 1012 N N . ILE A 1 124 ? 20.781 1.206 2.5 1 98.12 124 ILE A N 1
ATOM 1013 C CA . ILE A 1 124 ? 19.75 2.105 2.998 1 98.12 124 ILE A CA 1
ATOM 1014 C C . ILE A 1 124 ? 19.156 1.544 4.289 1 98.12 124 ILE A C 1
ATOM 1016 O O . ILE A 1 124 ? 18.984 2.271 5.27 1 98.12 124 ILE A O 1
ATOM 1020 N N . LYS A 1 125 ? 18.875 0.241 4.316 1 98.31 125 LYS A N 1
ATOM 1021 C CA . LYS A 1 125 ? 18.312 -0.419 5.492 1 98.31 125 LYS A CA 1
ATOM 1022 C C . LYS A 1 125 ? 19.25 -0.303 6.688 1 98.31 125 LYS A C 1
ATOM 1024 O O . LYS A 1 125 ? 18.812 -0.042 7.809 1 98.31 125 LYS A O 1
ATOM 1029 N N . GLU A 1 126 ? 20.484 -0.51 6.414 1 98 126 GLU A N 1
ATOM 1030 C CA . GLU A 1 126 ? 21.469 -0.409 7.48 1 98 126 GLU A CA 1
ATOM 1031 C C . GLU A 1 126 ? 21.531 1.008 8.047 1 98 126 GLU A C 1
ATOM 1033 O O . GLU A 1 126 ? 21.516 1.198 9.266 1 98 126 GLU A O 1
ATOM 1038 N N . ALA A 1 127 ? 21.594 2.004 7.203 1 98.19 127 ALA A N 1
ATOM 1039 C CA . ALA A 1 127 ? 21.688 3.402 7.617 1 98.19 127 ALA A CA 1
ATOM 1040 C C . ALA A 1 127 ? 20.453 3.824 8.406 1 98.19 127 ALA A C 1
ATOM 1042 O O . ALA A 1 127 ? 20.578 4.43 9.477 1 98.19 127 ALA A O 1
ATOM 1043 N N . MET A 1 128 ? 19.266 3.475 7.895 1 98 128 MET A N 1
ATOM 1044 C CA . MET A 1 128 ? 18.016 3.879 8.555 1 98 128 MET A CA 1
ATOM 1045 C C . MET A 1 128 ? 17.812 3.104 9.852 1 98 128 MET A C 1
ATOM 1047 O O . MET A 1 128 ? 17.25 3.631 10.812 1 98 128 MET A O 1
ATOM 1051 N N . GLY A 1 129 ? 18.234 1.82 9.805 1 97.88 129 GLY A N 1
ATOM 1052 C CA . GLY A 1 129 ? 18.188 1.055 11.039 1 97.88 129 GLY A CA 1
ATOM 1053 C C . GLY A 1 129 ? 18.953 1.715 12.172 1 97.88 129 GLY A C 1
ATOM 1054 O O . GLY A 1 129 ? 18.469 1.765 13.305 1 97.88 129 GLY A O 1
ATOM 1055 N N . ARG A 1 130 ? 20.141 2.227 11.852 1 97.56 130 ARG A N 1
ATOM 1056 C CA . ARG A 1 130 ? 20.938 2.926 12.844 1 97.56 130 ARG A CA 1
ATOM 1057 C C . ARG A 1 130 ? 20.281 4.234 13.266 1 97.56 130 ARG A C 1
ATOM 1059 O O . ARG A 1 130 ? 20.156 4.516 14.461 1 97.56 130 ARG A O 1
ATOM 1066 N N . GLU A 1 131 ? 19.828 4.977 12.328 1 97.25 131 GLU A N 1
ATOM 1067 C CA . GLU A 1 131 ? 19.25 6.289 12.586 1 97.25 131 GLU A CA 1
ATOM 1068 C C . GLU A 1 131 ? 18 6.184 13.469 1 97.25 131 GLU A C 1
ATOM 1070 O O . GLU A 1 131 ? 17.812 6.98 14.391 1 97.25 131 GLU A O 1
ATOM 1075 N N . PHE A 1 132 ? 17.188 5.152 13.258 1 96.69 132 PHE A N 1
ATOM 1076 C CA . PHE A 1 132 ? 15.898 5.055 13.922 1 96.69 132 PHE A CA 1
ATOM 1077 C C . PHE A 1 132 ? 15.953 4.047 15.07 1 96.69 132 PHE A C 1
ATOM 1079 O O . PHE A 1 132 ? 14.93 3.742 15.688 1 96.69 132 PHE A O 1
ATOM 1086 N N . GLN A 1 133 ? 17.188 3.51 15.289 1 97.06 133 GLN A N 1
ATOM 1087 C CA . GLN A 1 133 ? 17.328 2.467 16.312 1 97.06 133 GLN A CA 1
ATOM 1088 C C . GLN A 1 133 ? 16.281 1.37 16.109 1 97.06 133 GLN A C 1
ATOM 1090 O O . GLN A 1 133 ? 15.539 1.036 17.031 1 97.06 133 GLN A O 1
ATOM 1095 N N . SER A 1 134 ? 16.328 0.806 14.977 1 97.75 134 SER A N 1
ATOM 1096 C CA . SER A 1 134 ? 15.367 -0.19 14.523 1 97.75 134 SER A CA 1
ATOM 1097 C C . SER A 1 134 ? 16.062 -1.341 13.797 1 97.75 134 SER A C 1
ATOM 1099 O O . SER A 1 134 ? 16.922 -1.115 12.945 1 97.75 134 SER A O 1
ATOM 1101 N N . ALA A 1 135 ? 15.781 -2.586 14.172 1 97.88 135 ALA A N 1
ATOM 1102 C CA . ALA A 1 135 ? 16.219 -3.742 13.391 1 97.88 135 ALA A CA 1
ATOM 1103 C C . ALA A 1 135 ? 15.312 -3.967 12.188 1 97.88 135 ALA A C 1
ATOM 1105 O O . ALA A 1 135 ? 14.273 -4.621 12.289 1 97.88 135 ALA A O 1
ATOM 1106 N N . ILE A 1 136 ? 15.727 -3.469 11.07 1 98.12 136 ILE A N 1
ATOM 1107 C CA . ILE A 1 136 ? 14.898 -3.549 9.867 1 98.12 136 ILE A CA 1
ATOM 1108 C C . ILE A 1 136 ? 14.734 -5.008 9.453 1 98.12 136 ILE A C 1
ATOM 1110 O O . ILE A 1 136 ? 15.719 -5.703 9.211 1 98.12 136 ILE A O 1
ATOM 1114 N N . SER A 1 137 ? 13.523 -5.469 9.383 1 95.44 137 SER A N 1
ATOM 1115 C CA . SER A 1 137 ? 13.234 -6.875 9.109 1 95.44 137 SER A CA 1
ATOM 1116 C C . SER A 1 137 ? 12.656 -7.055 7.707 1 95.44 137 SER A C 1
ATOM 1118 O O . SER A 1 137 ? 12.695 -8.156 7.152 1 95.44 137 SER A O 1
ATOM 1120 N N . SER A 1 138 ? 12.062 -6.059 7.141 1 95 138 SER A N 1
ATOM 1121 C CA . SER A 1 138 ? 11.477 -6.152 5.805 1 95 138 SER A CA 1
ATOM 1122 C C . SER A 1 138 ? 11.336 -4.777 5.164 1 95 138 SER A C 1
ATOM 1124 O O . SER A 1 138 ? 11.516 -3.754 5.832 1 95 138 SER A O 1
ATOM 1126 N N . HIS A 1 139 ? 11.133 -4.754 3.881 1 97.31 139 HIS A N 1
ATOM 1127 C CA . HIS A 1 139 ? 10.922 -3.516 3.143 1 97.31 139 HIS A CA 1
ATOM 1128 C C . HIS A 1 139 ? 10.047 -3.748 1.912 1 97.31 139 HIS A C 1
ATOM 1130 O O . HIS A 1 139 ? 9.836 -4.891 1.504 1 97.31 139 HIS A O 1
ATOM 1136 N N . SER A 1 140 ? 9.539 -2.711 1.388 1 96.75 140 SER A N 1
ATOM 1137 C CA . SER A 1 140 ? 8.828 -2.686 0.114 1 96.75 140 SER A CA 1
ATOM 1138 C C . SER A 1 140 ? 9.172 -1.434 -0.687 1 96.75 140 SER A C 1
ATOM 1140 O O . SER A 1 140 ? 8.992 -0.313 -0.206 1 96.75 140 SER A O 1
ATOM 1142 N N . LEU A 1 141 ? 9.75 -1.63 -1.812 1 98.19 141 LEU A N 1
ATOM 1143 C CA . LEU A 1 141 ? 10 -0.536 -2.744 1 98.19 141 LEU A CA 1
ATOM 1144 C C . LEU A 1 141 ? 9.172 -0.704 -4.012 1 98.19 141 LEU A C 1
ATOM 1146 O O . LEU A 1 141 ? 9.188 -1.77 -4.633 1 98.19 141 LEU A O 1
ATOM 1150 N N . VAL A 1 142 ? 8.43 0.276 -4.312 1 98.06 142 VAL A N 1
ATOM 1151 C CA . VAL A 1 142 ? 7.691 0.308 -5.57 1 98.06 142 VAL A CA 1
ATOM 1152 C C . VAL A 1 142 ? 8.125 1.517 -6.395 1 98.06 142 VAL A C 1
ATOM 1154 O O . VAL A 1 142 ? 8.172 2.639 -5.891 1 98.06 142 VAL A O 1
ATOM 1157 N N . LEU A 1 143 ? 8.508 1.271 -7.617 1 98.44 143 LEU A N 1
ATOM 1158 C CA . LEU A 1 143 ? 8.828 2.312 -8.586 1 98.44 143 LEU A CA 1
ATOM 1159 C C . LEU A 1 143 ? 7.707 2.459 -9.617 1 98.44 143 LEU A C 1
ATOM 1161 O O . LEU A 1 143 ? 7.203 1.462 -10.133 1 98.44 143 LEU A O 1
ATOM 1165 N N . TYR A 1 144 ? 7.297 3.668 -9.82 1 97.62 144 TYR A N 1
ATOM 1166 C CA . TYR A 1 144 ? 6.312 3.971 -10.859 1 97.62 144 TYR A CA 1
ATOM 1167 C C . TYR A 1 144 ? 6.941 4.773 -11.984 1 97.62 144 TYR A C 1
ATOM 1169 O O . TYR A 1 144 ? 7.68 5.73 -11.742 1 97.62 144 TYR A O 1
ATOM 1177 N N . GLY A 1 145 ? 6.664 4.367 -13.211 1 97.69 145 GLY A N 1
ATOM 1178 C CA . GLY A 1 145 ? 7.273 5.09 -14.32 1 97.69 145 GLY A CA 1
ATOM 1179 C C . GLY A 1 145 ? 6.477 5 -15.602 1 97.69 145 GLY A C 1
ATOM 1180 O O . GLY A 1 145 ? 5.598 4.145 -15.734 1 97.69 145 GLY A O 1
ATOM 1181 N N . ASP A 1 146 ? 6.781 5.895 -16.531 1 96.44 146 ASP A N 1
ATOM 1182 C CA . ASP A 1 146 ? 6.148 5.93 -17.844 1 96.44 146 ASP A CA 1
ATOM 1183 C C . ASP A 1 146 ? 6.863 5.008 -18.828 1 96.44 146 ASP A C 1
ATOM 1185 O O . ASP A 1 146 ? 8.094 4.988 -18.891 1 96.44 146 ASP A O 1
ATOM 1189 N N . CYS A 1 147 ? 6.035 4.316 -19.609 1 95.19 147 CYS A N 1
ATOM 1190 C CA . CYS A 1 147 ? 6.57 3.322 -20.531 1 95.19 147 CYS A CA 1
ATOM 1191 C C . CYS A 1 147 ? 7.363 3.988 -21.656 1 95.19 147 CYS A C 1
ATOM 1193 O O . CYS A 1 147 ? 6.879 4.93 -22.281 1 95.19 147 CYS A O 1
ATOM 1195 N N . GLN A 1 148 ? 8.555 3.436 -21.906 1 94.62 148 GLN A N 1
ATOM 1196 C CA . GLN A 1 148 ? 9.383 3.943 -23 1 94.62 148 GLN A CA 1
ATOM 1197 C C . GLN A 1 148 ? 9.672 2.852 -24.016 1 94.62 148 GLN A C 1
ATOM 1199 O O . GLN A 1 148 ? 10.516 3.027 -24.906 1 94.62 148 GLN A O 1
ATOM 1204 N N . ILE A 1 149 ? 8.984 1.739 -23.859 1 91.19 149 ILE A N 1
ATOM 1205 C CA . ILE A 1 149 ? 9.141 0.646 -24.812 1 91.19 149 ILE A CA 1
ATOM 1206 C C . ILE A 1 149 ? 8.438 0.997 -26.109 1 91.19 149 ILE A C 1
ATOM 1208 O O . ILE A 1 149 ? 7.238 1.285 -26.125 1 91.19 149 ILE A O 1
ATOM 1212 N N . GLU A 1 150 ? 9.188 0.93 -27.141 1 88.06 150 GLU A N 1
ATOM 1213 C CA . GLU A 1 150 ? 8.609 1.171 -28.453 1 88.06 150 GLU A CA 1
ATOM 1214 C C . GLU A 1 150 ? 7.629 0.07 -28.844 1 88.06 150 GLU A C 1
ATOM 1216 O O . GLU A 1 150 ? 7.938 -1.117 -28.719 1 88.06 150 GLU A O 1
ATOM 1221 N N . ASN A 1 151 ? 6.406 0.324 -29.25 1 86.81 151 ASN A N 1
ATOM 1222 C CA . ASN A 1 151 ? 5.367 -0.618 -29.641 1 86.81 151 ASN A CA 1
ATOM 1223 C C . ASN A 1 151 ? 5.023 -1.584 -28.5 1 86.81 151 ASN A C 1
ATOM 1225 O O . ASN A 1 151 ? 4.961 -2.797 -28.719 1 86.81 151 ASN A O 1
ATOM 1229 N N . CYS A 1 152 ? 4.926 -1.004 -27.359 1 86.56 152 CYS A N 1
ATOM 1230 C CA . CYS A 1 152 ? 4.574 -1.812 -26.203 1 86.56 152 CYS A CA 1
ATOM 1231 C C . CYS A 1 152 ? 3.314 -2.629 -26.469 1 86.56 152 CYS A C 1
ATOM 1233 O O . CYS A 1 152 ? 2.26 -2.07 -26.781 1 86.56 152 CYS A O 1
ATOM 1235 N N . GLU A 1 153 ? 3.467 -3.92 -26.438 1 83.06 153 GLU A N 1
ATOM 1236 C CA . GLU A 1 153 ? 2.375 -4.852 -26.719 1 83.06 153 GLU A CA 1
ATOM 1237 C C . GLU A 1 153 ? 1.236 -4.672 -25.719 1 83.06 153 GLU A C 1
ATOM 1239 O O . GLU A 1 153 ? 0.084 -4.988 -26.016 1 83.06 153 GLU A O 1
ATOM 1244 N N . ASN A 1 154 ? 1.522 -4.047 -24.594 1 79.06 154 ASN A N 1
ATOM 1245 C CA . ASN A 1 154 ? 0.505 -3.898 -23.562 1 79.06 154 ASN A CA 1
ATOM 1246 C C . ASN A 1 154 ? -0.29 -2.609 -23.734 1 79.06 154 ASN A C 1
ATOM 1248 O O . ASN A 1 154 ? -1.319 -2.418 -23.094 1 79.06 154 ASN A O 1
ATOM 1252 N N . LEU A 1 155 ? 0.27 -1.684 -24.438 1 70.94 155 LEU A N 1
ATOM 1253 C CA . LEU A 1 155 ? -0.451 -0.441 -24.703 1 70.94 155 LEU A CA 1
ATOM 1254 C C . LEU A 1 155 ? -1.398 -0.598 -25.891 1 70.94 155 LEU A C 1
ATOM 1256 O O . LEU A 1 155 ? -2.377 0.143 -26 1 70.94 155 LEU A O 1
ATOM 1260 N N . ARG A 1 156 ? -1.106 -1.493 -26.906 1 61.44 156 ARG A N 1
ATOM 1261 C CA . ARG A 1 156 ? -1.86 -1.625 -28.156 1 61.44 156 ARG A CA 1
ATOM 1262 C C . ARG A 1 156 ? -3.303 -2.035 -27.875 1 61.44 156 ARG A C 1
ATOM 1264 O O . ARG A 1 156 ? -4.18 -1.848 -28.719 1 61.44 156 ARG A O 1
ATOM 1271 N N . ILE A 1 157 ? -3.682 -2.686 -26.891 1 46.16 157 ILE A N 1
ATOM 1272 C CA . ILE A 1 157 ? -5.062 -3.16 -26.891 1 46.16 157 ILE A CA 1
ATOM 1273 C C . ILE A 1 157 ? -6.004 -2.014 -26.531 1 46.16 157 ILE A C 1
ATOM 1275 O O . ILE A 1 157 ? -6.301 -1.791 -25.359 1 46.16 157 ILE A O 1
ATOM 1279 N N . ILE A 1 158 ? -5.586 -0.78 -26.594 1 33.72 158 ILE A N 1
ATOM 1280 C CA . ILE A 1 158 ? -6.766 0.079 -26.625 1 33.72 158 ILE A CA 1
ATOM 1281 C C . ILE A 1 158 ? -7.352 0.095 -28.031 1 33.72 158 ILE A C 1
ATOM 1283 O O . ILE A 1 158 ? -6.621 0.255 -29.016 1 33.72 158 ILE A O 1
ATOM 1287 N N . MET B 1 1 ? -2.455 28.609 14.625 1 67.38 1 MET B N 1
ATOM 1288 C CA . MET B 1 1 ? -1.867 28.469 13.297 1 67.38 1 MET B CA 1
ATOM 1289 C C . MET B 1 1 ? -1.131 29.75 12.883 1 67.38 1 MET B C 1
ATOM 1291 O O . MET B 1 1 ? -1.637 30.844 13.086 1 67.38 1 MET B O 1
ATOM 1295 N N . SER B 1 2 ? 0.066 29.562 12.438 1 76 2 SER B N 1
ATOM 1296 C CA . SER B 1 2 ? 0.873 30.688 11.984 1 76 2 SER B CA 1
ATOM 1297 C C . SER B 1 2 ? 0.287 31.312 10.719 1 76 2 SER B C 1
ATOM 1299 O O . SER B 1 2 ? -0.583 30.719 10.078 1 76 2 SER B O 1
ATOM 1301 N N . MET B 1 3 ? 0.674 32.562 10.422 1 75.62 3 MET B N 1
ATOM 1302 C CA . MET B 1 3 ? 0.216 33.188 9.195 1 75.62 3 MET B CA 1
ATOM 1303 C C . MET B 1 3 ? 0.547 32.344 7.973 1 75.62 3 MET B C 1
ATOM 1305 O O . MET B 1 3 ? -0.246 32.281 7.031 1 75.62 3 MET B O 1
ATOM 1309 N N . ALA B 1 4 ? 1.759 31.844 7.898 1 75.06 4 ALA B N 1
ATOM 1310 C CA . ALA B 1 4 ? 2.184 30.984 6.797 1 75.06 4 ALA B CA 1
ATOM 1311 C C . ALA B 1 4 ? 1.28 29.766 6.676 1 75.06 4 ALA B C 1
ATOM 1313 O O . ALA B 1 4 ? 0.92 29.344 5.57 1 75.06 4 ALA B O 1
ATOM 1314 N N . GLU B 1 5 ? 0.894 29.219 7.789 1 78.31 5 GLU B N 1
ATOM 1315 C CA . GLU B 1 5 ? -0.008 28.078 7.797 1 78.31 5 GLU B CA 1
ATOM 1316 C C . GLU B 1 5 ? -1.396 28.453 7.293 1 78.31 5 GLU B C 1
ATOM 1318 O O . GLU B 1 5 ? -2.035 27.688 6.57 1 78.31 5 GLU B O 1
ATOM 1323 N N . LYS B 1 6 ? -1.839 29.609 7.656 1 86.81 6 LYS B N 1
ATOM 1324 C CA . LYS B 1 6 ? -3.145 30.094 7.215 1 86.81 6 LYS B CA 1
ATOM 1325 C C . LYS B 1 6 ? -3.172 30.297 5.703 1 86.81 6 LYS B C 1
ATOM 1327 O O . LYS B 1 6 ? -4.184 30.031 5.055 1 86.81 6 LYS B O 1
ATOM 1332 N N . SER B 1 7 ? -2.043 30.703 5.246 1 89.88 7 SER B N 1
ATOM 1333 C CA . SER B 1 7 ? -1.941 30.922 3.805 1 89.88 7 SER B CA 1
ATOM 1334 C C . SER B 1 7 ? -1.988 29.594 3.043 1 89.88 7 SER B C 1
ATOM 1336 O O . SER B 1 7 ? -2.6 29.516 1.977 1 89.88 7 SER B O 1
ATOM 1338 N N . VAL B 1 8 ? -1.377 28.594 3.578 1 92.31 8 VAL B N 1
ATOM 1339 C CA . VAL B 1 8 ? -1.365 27.281 2.938 1 92.31 8 VAL B CA 1
ATOM 1340 C C . VAL B 1 8 ? -2.775 26.688 2.938 1 92.31 8 VAL B C 1
ATOM 1342 O O . VAL B 1 8 ? -3.229 26.141 1.926 1 92.31 8 VAL B O 1
ATOM 1345 N N . VAL B 1 9 ? -3.463 26.859 4.023 1 95.69 9 VAL B N 1
ATOM 1346 C CA . VAL B 1 9 ? -4.82 26.328 4.156 1 95.69 9 VAL B CA 1
ATOM 1347 C C . VAL B 1 9 ? -5.742 27.016 3.156 1 95.69 9 VAL B C 1
ATOM 1349 O O . VAL B 1 9 ? -6.547 26.359 2.49 1 95.69 9 VAL B O 1
ATOM 1352 N N . GLU B 1 10 ? -5.621 28.266 3.031 1 96.12 10 GLU B N 1
ATOM 1353 C CA . GLU B 1 10 ? -6.445 29.031 2.098 1 96.12 10 GLU B CA 1
ATOM 1354 C C . GLU B 1 10 ? -6.18 28.609 0.656 1 96.12 10 GLU B C 1
ATOM 1356 O O . GLU B 1 10 ? -7.113 28.5 -0.146 1 96.12 10 GLU B O 1
ATOM 1361 N N . LYS B 1 11 ? -4.938 28.453 0.395 1 96.56 11 LYS B N 1
ATOM 1362 C CA . LYS B 1 11 ? -4.586 27.969 -0.938 1 96.56 11 LYS B CA 1
ATOM 1363 C C . LYS B 1 11 ? -5.188 26.594 -1.202 1 96.56 11 LYS B C 1
ATOM 1365 O O . LYS B 1 11 ? -5.742 26.344 -2.275 1 96.56 11 LYS B O 1
ATOM 1370 N N . ALA B 1 12 ? -5.066 25.703 -0.26 1 97.31 12 ALA B N 1
ATOM 1371 C CA . ALA B 1 12 ? -5.633 24.359 -0.385 1 97.31 12 ALA B CA 1
ATOM 1372 C C . ALA B 1 12 ? -7.141 24.422 -0.611 1 97.31 12 ALA B C 1
ATOM 1374 O O . ALA B 1 12 ? -7.676 23.719 -1.47 1 97.31 12 ALA B O 1
ATOM 1375 N N . LYS B 1 13 ? -7.773 25.25 0.091 1 97.81 13 LYS B N 1
ATOM 1376 C CA . LYS B 1 13 ? -9.227 25.391 -0.031 1 97.81 13 LYS B CA 1
ATOM 1377 C C . LYS B 1 13 ? -9.609 25.891 -1.418 1 97.81 13 LYS B C 1
ATOM 1379 O O . LYS B 1 13 ? -10.594 25.422 -2 1 97.81 13 LYS B O 1
ATOM 1384 N N . LYS B 1 14 ? -8.852 26.781 -1.942 1 97.81 14 LYS B N 1
ATOM 1385 C CA . LYS B 1 14 ? -9.125 27.312 -3.273 1 97.81 14 LYS B CA 1
ATOM 1386 C C . LYS B 1 14 ? -8.961 26.234 -4.344 1 97.81 14 LYS B C 1
ATOM 1388 O O . LYS B 1 14 ? -9.789 26.109 -5.242 1 97.81 14 LYS B O 1
ATOM 1393 N N . ILE B 1 15 ? -7.945 25.547 -4.227 1 97.5 15 ILE B N 1
ATOM 1394 C CA . ILE B 1 15 ? -7.699 24.453 -5.164 1 97.5 15 ILE B CA 1
ATOM 1395 C C . ILE B 1 15 ? -8.836 23.438 -5.09 1 97.5 15 ILE B C 1
ATOM 1397 O O . ILE B 1 15 ? -9.344 22.984 -6.117 1 97.5 15 ILE B O 1
ATOM 1401 N N . PHE B 1 16 ? -9.188 23.125 -3.883 1 98.19 16 PHE B N 1
ATOM 1402 C CA . PHE B 1 16 ? -10.25 22.156 -3.668 1 98.19 16 PHE B CA 1
ATOM 1403 C C . PHE B 1 16 ? -11.57 22.672 -4.234 1 98.19 16 PHE B C 1
ATOM 1405 O O . PHE B 1 16 ? -12.312 21.922 -4.875 1 98.19 16 PHE B O 1
ATOM 1412 N N . GLU B 1 17 ? -11.836 23.844 -4.027 1 97.94 17 GLU B N 1
ATOM 1413 C CA . GLU B 1 17 ? -13.047 24.453 -4.551 1 97.94 17 GLU B CA 1
ATOM 1414 C C . GLU B 1 17 ? -13.102 24.359 -6.074 1 97.94 17 GLU B C 1
ATOM 1416 O O . GLU B 1 17 ? -14.133 23.984 -6.637 1 97.94 17 GLU B O 1
ATOM 1421 N N . ASN B 1 18 ? -12.062 24.672 -6.688 1 97.81 18 ASN B N 1
ATOM 1422 C CA . ASN B 1 18 ? -11.992 24.578 -8.141 1 97.81 18 ASN B CA 1
ATOM 1423 C C . ASN B 1 18 ? -12.195 23.141 -8.625 1 97.81 18 ASN B C 1
ATOM 1425 O O . ASN B 1 18 ? -12.867 22.906 -9.633 1 97.81 18 ASN B O 1
ATOM 1429 N N . PHE B 1 19 ? -11.578 22.281 -7.926 1 97.81 19 PHE B N 1
ATOM 1430 C CA . PHE B 1 19 ? -11.703 20.875 -8.258 1 97.81 19 PHE B CA 1
ATOM 1431 C C . PHE B 1 19 ? -13.156 20.422 -8.156 1 97.81 19 PHE B C 1
ATOM 1433 O O . PHE B 1 19 ? -13.68 19.781 -9.07 1 97.81 19 PHE B O 1
ATOM 1440 N N . LEU B 1 20 ? -13.852 20.766 -7.066 1 97.5 20 LEU B N 1
ATOM 1441 C CA . LEU B 1 20 ? -15.242 20.391 -6.855 1 97.5 20 LEU B CA 1
ATOM 1442 C C . LEU B 1 20 ? -16.141 20.969 -7.941 1 97.5 20 LEU B C 1
ATOM 1444 O O . LEU B 1 20 ? -17.062 20.312 -8.422 1 97.5 20 LEU B O 1
ATOM 1448 N N . ASN B 1 21 ? -15.805 22.141 -8.297 1 96.56 21 ASN B N 1
ATOM 1449 C CA . ASN B 1 21 ? -16.578 22.797 -9.352 1 96.56 21 ASN B CA 1
ATOM 1450 C C . ASN B 1 21 ? -16.453 22.031 -10.672 1 96.56 21 ASN B C 1
ATOM 1452 O O . ASN B 1 21 ? -17.469 21.828 -11.359 1 96.56 21 ASN B O 1
ATOM 1456 N N . ARG B 1 22 ? -15.344 21.594 -11.008 1 96.12 22 ARG B N 1
ATOM 1457 C CA . ARG B 1 22 ? -15.078 20.906 -12.266 1 96.12 22 ARG B CA 1
ATOM 1458 C C . ARG B 1 22 ? -15.734 19.531 -12.289 1 96.12 22 ARG B C 1
ATOM 1460 O O . ARG B 1 22 ? -16.203 19.062 -13.336 1 96.12 22 ARG B O 1
ATOM 1467 N N . GLN B 1 23 ? -15.773 18.906 -11.164 1 94.12 23 GLN B N 1
ATOM 1468 C CA . GLN B 1 23 ? -16.312 17.562 -11.07 1 94.12 23 GLN B CA 1
ATOM 1469 C C . GLN B 1 23 ? -17.828 17.578 -10.875 1 94.12 23 GLN B C 1
ATOM 1471 O O . GLN B 1 23 ? -18.484 16.547 -11.023 1 94.12 23 GLN B O 1
ATOM 1476 N N . GLY B 1 24 ? -18.359 18.703 -10.5 1 93.56 24 GLY B N 1
ATOM 1477 C CA . GLY B 1 24 ? -19.781 18.812 -10.188 1 93.56 24 GLY B CA 1
ATOM 1478 C C . GLY B 1 24 ? -20.125 18.297 -8.805 1 93.56 24 GLY B C 1
ATOM 1479 O O . GLY B 1 24 ? -21.25 17.859 -8.562 1 93.56 24 GLY B O 1
ATOM 1480 N N . SER B 1 25 ? -19.109 18.281 -7.945 1 93.25 25 SER B N 1
ATOM 1481 C CA . SER B 1 25 ? -19.328 17.828 -6.574 1 93.25 25 SER B CA 1
ATOM 1482 C C . SER B 1 25 ? -19.75 18.984 -5.672 1 93.25 25 SER B C 1
ATOM 1484 O O . SER B 1 25 ? -19.375 20.141 -5.918 1 93.25 25 SER B O 1
ATOM 1486 N N . ARG B 1 26 ? -20.547 18.734 -4.605 1 92.81 26 ARG B N 1
ATOM 1487 C CA . ARG B 1 26 ? -21.078 19.75 -3.703 1 92.81 26 ARG B CA 1
ATOM 1488 C C . ARG B 1 26 ? -19.984 20.375 -2.855 1 92.81 26 ARG B C 1
ATOM 1490 O O . ARG B 1 26 ? -19.109 19.672 -2.35 1 92.81 26 ARG B O 1
ATOM 1497 N N . LYS B 1 27 ? -20.094 21.719 -2.75 1 95.31 27 LYS B N 1
ATOM 1498 C CA . LYS B 1 27 ? -19.281 22.453 -1.802 1 95.31 27 LYS B CA 1
ATOM 1499 C C . LYS B 1 27 ? -19.984 22.625 -0.463 1 95.31 27 LYS B C 1
ATOM 1501 O O . LYS B 1 27 ? -20.953 23.391 -0.353 1 95.31 27 LYS B O 1
ATOM 1506 N N . THR B 1 28 ? -19.562 21.812 0.525 1 95.94 28 THR B N 1
ATOM 1507 C CA . THR B 1 28 ? -20.188 21.906 1.845 1 95.94 28 THR B CA 1
ATOM 1508 C C . THR B 1 28 ? -19.172 22.375 2.883 1 95.94 28 THR B C 1
ATOM 1510 O O . THR B 1 28 ? -17.969 22.109 2.746 1 95.94 28 THR B O 1
ATOM 1513 N N . PRO B 1 29 ? -19.656 23.078 3.869 1 96.38 29 PRO B N 1
ATOM 1514 C CA . PRO B 1 29 ? -18.734 23.5 4.934 1 96.38 29 PRO B CA 1
ATOM 1515 C C . PRO B 1 29 ? -18.016 22.328 5.59 1 96.38 29 PRO B C 1
ATOM 1517 O O . PRO B 1 29 ? -16.859 22.469 6.012 1 96.38 29 PRO B O 1
ATOM 1520 N N . GLU B 1 30 ? -18.656 21.172 5.629 1 96.56 30 GLU B N 1
ATOM 1521 C CA . GLU B 1 30 ? -18.078 19.969 6.242 1 96.56 30 GLU B CA 1
ATOM 1522 C C . GLU B 1 30 ? -16.812 19.531 5.508 1 96.56 30 GLU B C 1
ATOM 1524 O O . GLU B 1 30 ? -15.812 19.188 6.137 1 96.56 30 GLU B O 1
ATOM 1529 N N . ARG B 1 31 ? -16.859 19.609 4.215 1 97.44 31 ARG B N 1
ATOM 1530 C CA . ARG B 1 31 ? -15.695 19.234 3.418 1 97.44 31 ARG B CA 1
ATOM 1531 C C . ARG B 1 31 ? -14.523 20.172 3.701 1 97.44 31 ARG B C 1
ATOM 1533 O O . ARG B 1 31 ? -13.383 19.719 3.855 1 97.44 31 ARG B O 1
ATOM 1540 N N . PHE B 1 32 ? -14.789 21.391 3.787 1 98.12 32 PHE B N 1
ATOM 1541 C CA . PHE B 1 32 ? -13.727 22.359 3.996 1 98.12 32 PHE B CA 1
ATOM 1542 C C . PHE B 1 32 ? -13.195 22.297 5.422 1 98.12 32 PHE B C 1
ATOM 1544 O O . PHE B 1 32 ? -12.016 22.547 5.664 1 98.12 32 PHE B O 1
ATOM 1551 N N . SER B 1 33 ? -14.023 21.875 6.332 1 98.06 33 SER B N 1
ATOM 1552 C CA . SER B 1 33 ? -13.547 21.656 7.695 1 98.06 33 SER B CA 1
ATOM 1553 C C . SER B 1 33 ? -12.539 20.516 7.75 1 98.06 33 SER B C 1
ATOM 1555 O O . SER B 1 33 ? -11.609 20.531 8.562 1 98.06 33 SER B O 1
ATOM 1557 N N . VAL B 1 34 ? -12.688 19.531 6.895 1 98.44 34 VAL B N 1
ATOM 1558 C CA . VAL B 1 34 ? -11.727 18.438 6.805 1 98.44 34 VAL B CA 1
ATOM 1559 C C . VAL B 1 34 ? -10.367 18.969 6.383 1 98.44 34 VAL B C 1
ATOM 1561 O O . VAL B 1 34 ? -9.336 18.578 6.93 1 98.44 34 VAL B O 1
ATOM 1564 N N . ILE B 1 35 ? -10.398 19.938 5.488 1 97.69 35 ILE B N 1
ATOM 1565 C CA . ILE B 1 35 ? -9.164 20.562 5.035 1 97.69 35 ILE B CA 1
ATOM 1566 C C . ILE B 1 35 ? -8.508 21.312 6.191 1 97.69 35 ILE B C 1
ATOM 1568 O O . ILE B 1 35 ? -7.309 21.188 6.426 1 97.69 35 ILE B O 1
ATOM 1572 N N . ASP B 1 36 ? -9.359 22.016 6.922 1 97.44 36 ASP B N 1
ATOM 1573 C CA . ASP B 1 36 ? -8.852 22.781 8.062 1 97.44 36 ASP B CA 1
ATOM 1574 C C . ASP B 1 36 ? -8.125 21.875 9.047 1 97.44 36 ASP B C 1
ATOM 1576 O O . ASP B 1 36 ? -7.012 22.188 9.484 1 97.44 36 ASP B O 1
ATOM 1580 N N . GLU B 1 37 ? -8.68 20.766 9.352 1 97.5 37 GLU B N 1
ATOM 1581 C CA . GLU B 1 37 ? -8.133 19.891 10.383 1 97.5 37 GLU B CA 1
ATOM 1582 C C . GLU B 1 37 ? -6.926 19.109 9.875 1 97.5 37 GLU B C 1
ATOM 1584 O O . GLU B 1 37 ? -5.941 18.922 10.594 1 97.5 37 GLU B O 1
ATOM 1589 N N . LEU B 1 38 ? -7.004 18.656 8.602 1 97.31 38 LEU B N 1
ATOM 1590 C CA . LEU B 1 38 ? -5.879 17.938 8.023 1 97.31 38 LEU B CA 1
ATOM 1591 C C . LEU B 1 38 ? -4.648 18.828 7.914 1 97.31 38 LEU B C 1
ATOM 1593 O O . LEU B 1 38 ? -3.547 18.422 8.297 1 97.31 38 LEU B O 1
ATOM 1597 N N . TYR B 1 39 ? -4.828 20.031 7.461 1 96.19 39 TYR B N 1
ATOM 1598 C CA . TYR B 1 39 ? -3.723 20.953 7.215 1 96.19 39 TYR B CA 1
ATOM 1599 C C . TYR B 1 39 ? -3.297 21.641 8.508 1 96.19 39 TYR B C 1
ATOM 1601 O O . TYR B 1 39 ? -2.268 22.312 8.539 1 96.19 39 TYR B O 1
ATOM 1609 N N . GLY B 1 40 ? -4.102 21.438 9.539 1 94.25 40 GLY B N 1
ATOM 1610 C CA . GLY B 1 40 ? -3.725 21.953 10.852 1 94.25 40 GLY B CA 1
ATOM 1611 C C . GLY B 1 40 ? -2.807 21.016 11.609 1 94.25 40 GLY B C 1
ATOM 1612 O O . GLY B 1 40 ? -2.227 21.406 12.633 1 94.25 40 GLY B O 1
ATOM 1613 N N . LEU B 1 41 ? -2.678 19.844 11.141 1 93.62 41 LEU B N 1
ATOM 1614 C CA . LEU B 1 41 ? -1.806 18.859 11.781 1 93.62 41 LEU B CA 1
ATOM 1615 C C . LEU B 1 41 ? -0.34 19.172 11.5 1 93.62 41 LEU B C 1
ATOM 1617 O O . LEU B 1 41 ? -0.017 19.797 10.484 1 93.62 41 LEU B O 1
ATOM 1621 N N . PRO B 1 42 ? 0.527 18.656 12.406 1 90.69 42 PRO B N 1
ATOM 1622 C CA . PRO B 1 42 ? 1.953 18.734 12.078 1 90.69 42 PRO B CA 1
ATOM 1623 C C . PRO B 1 42 ? 2.295 18.031 10.766 1 90.69 42 PRO B C 1
ATOM 1625 O O . PRO B 1 42 ? 1.661 17.031 10.414 1 90.69 42 PRO B O 1
ATOM 1628 N N . GLN B 1 43 ? 3.312 18.531 10.047 1 83.5 43 GLN B N 1
ATOM 1629 C CA . GLN B 1 43 ? 3.652 18.062 8.703 1 83.5 43 GLN B CA 1
ATOM 1630 C C . GLN B 1 43 ? 4.027 16.594 8.703 1 83.5 43 GLN B C 1
ATOM 1632 O O . GLN B 1 43 ? 3.803 15.883 7.715 1 83.5 43 GLN B O 1
ATOM 1637 N N . ASP B 1 44 ? 4.508 16.062 9.773 1 85.38 44 ASP B N 1
ATOM 1638 C CA . ASP B 1 44 ? 4.961 14.68 9.781 1 85.38 44 ASP B CA 1
ATOM 1639 C C . ASP B 1 44 ? 3.912 13.766 10.414 1 85.38 44 ASP B C 1
ATOM 1641 O O . ASP B 1 44 ? 4.18 12.586 10.672 1 85.38 44 ASP B O 1
ATOM 1645 N N . GLU B 1 45 ? 2.736 14.344 10.586 1 91.25 45 GLU B N 1
ATOM 1646 C CA . GLU B 1 45 ? 1.672 13.547 11.18 1 91.25 45 GLU B CA 1
ATOM 1647 C C . GLU B 1 45 ? 0.86 12.812 10.117 1 91.25 45 GLU B C 1
ATOM 1649 O O . GLU B 1 45 ? 0.543 13.391 9.07 1 91.25 45 GLU B O 1
ATOM 1654 N N . HIS B 1 46 ? 0.606 11.555 10.32 1 95.38 46 HIS B N 1
ATOM 1655 C CA . HIS B 1 46 ? -0.292 10.711 9.539 1 95.38 46 HIS B CA 1
ATOM 1656 C C . HIS B 1 46 ? -1.545 10.359 10.336 1 95.38 46 HIS B C 1
ATOM 1658 O O . HIS B 1 46 ? -1.452 9.922 11.484 1 95.38 46 HIS B O 1
ATOM 1664 N N . ILE B 1 47 ? -2.68 10.539 9.688 1 96.56 47 ILE B N 1
ATOM 1665 C CA . ILE B 1 47 ? -3.91 10.32 10.438 1 96.56 47 ILE B CA 1
ATOM 1666 C C . ILE B 1 47 ? -4.871 9.461 9.625 1 96.56 47 ILE B C 1
ATOM 1668 O O . ILE B 1 47 ? -4.914 9.562 8.391 1 96.56 47 ILE B O 1
ATOM 1672 N N . ASP B 1 48 ? -5.602 8.617 10.32 1 97.19 48 ASP B N 1
ATOM 1673 C CA . ASP B 1 48 ? -6.629 7.844 9.633 1 97.19 48 ASP B CA 1
ATOM 1674 C C . ASP B 1 48 ? -8 8.492 9.781 1 97.19 48 ASP B C 1
ATOM 1676 O O . ASP B 1 48 ? -8.133 9.531 10.43 1 97.19 48 ASP B O 1
ATOM 1680 N N . VAL B 1 49 ? -8.969 7.895 9.195 1 98.31 49 VAL B N 1
ATOM 1681 C CA . VAL B 1 49 ? -10.32 8.438 9.195 1 98.31 49 VAL B CA 1
ATOM 1682 C C . VAL B 1 49 ? -10.852 8.516 10.625 1 98.31 49 VAL B C 1
ATOM 1684 O O . VAL B 1 49 ? -11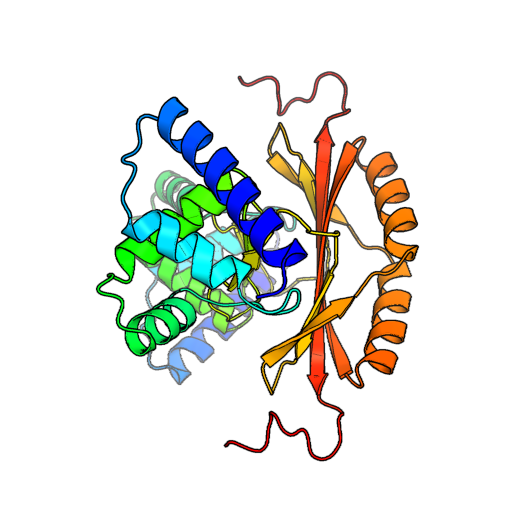.414 9.539 11.031 1 98.31 49 VAL B O 1
ATOM 1687 N N . GLU B 1 50 ? -10.664 7.5 11.367 1 98.06 50 GLU B N 1
ATOM 1688 C CA . GLU B 1 50 ? -11.156 7.457 12.742 1 98.06 50 GLU B CA 1
ATOM 1689 C C . GLU B 1 50 ? -10.492 8.531 13.602 1 98.06 50 GLU B C 1
ATOM 1691 O O . GLU B 1 50 ? -11.156 9.211 14.383 1 98.06 50 GLU B O 1
ATOM 1696 N N . GLY B 1 51 ? -9.203 8.641 13.469 1 97.75 51 GLY B N 1
ATOM 1697 C CA . GLY B 1 51 ? -8.484 9.68 14.195 1 97.75 51 GLY B CA 1
ATOM 1698 C C . GLY B 1 51 ? -8.969 11.078 13.852 1 97.75 51 GLY B C 1
ATOM 1699 O O . GLY B 1 51 ? -9.148 11.914 14.75 1 97.75 51 GLY B O 1
ATOM 1700 N N . LEU B 1 52 ? -9.164 11.32 12.609 1 98.25 52 LEU B N 1
ATOM 1701 C CA . LEU B 1 52 ? -9.648 12.625 12.18 1 98.25 52 LEU B CA 1
ATOM 1702 C C . LEU B 1 52 ? -11.07 12.867 12.68 1 98.25 52 LEU B C 1
ATOM 1704 O O . LEU B 1 52 ? -11.398 13.977 13.102 1 98.25 52 LEU B O 1
ATOM 1708 N N . PHE B 1 53 ? -11.906 11.828 12.672 1 98.69 53 PHE B N 1
ATOM 1709 C CA . PHE B 1 53 ? -13.281 11.914 13.164 1 98.69 53 PHE B CA 1
ATOM 1710 C C . PHE B 1 53 ? -13.305 12.312 14.633 1 98.69 53 PHE B C 1
ATOM 1712 O O . PHE B 1 53 ? -14.016 13.25 15.008 1 98.69 53 PHE B O 1
ATOM 1719 N N . LEU B 1 54 ? -12.5 11.656 15.391 1 98.5 54 LEU B N 1
ATOM 1720 C CA . LEU B 1 54 ? -12.453 11.93 16.828 1 98.5 54 LEU B CA 1
ATOM 1721 C C . LEU B 1 54 ? -11.93 13.336 17.094 1 98.5 54 LEU B C 1
ATOM 1723 O O . LEU B 1 54 ? -12.461 14.055 17.938 1 98.5 54 LEU B O 1
ATOM 1727 N N . LEU B 1 55 ? -10.883 13.688 16.391 1 97.81 55 LEU B N 1
ATOM 1728 C CA . LEU B 1 55 ? -10.312 15.023 16.5 1 97.81 55 LEU B CA 1
ATOM 1729 C C . LEU B 1 55 ? -11.367 16.094 16.219 1 97.81 55 LEU B C 1
ATOM 1731 O O . LEU B 1 55 ? -11.516 17.047 17 1 97.81 55 LEU B O 1
ATOM 1735 N N . MET B 1 56 ? -12.133 15.898 15.18 1 98.19 56 MET B N 1
ATOM 1736 C CA . MET B 1 56 ? -13.141 16.875 14.766 1 98.19 56 MET B CA 1
ATOM 1737 C C . MET B 1 56 ? -14.32 16.875 15.727 1 98.19 56 MET B C 1
ATOM 1739 O O . MET B 1 56 ? -14.828 17.938 16.109 1 98.19 56 MET B O 1
ATOM 1743 N N . ARG B 1 57 ? -14.711 15.727 16.125 1 97.81 57 ARG B N 1
ATOM 1744 C CA . ARG B 1 57 ? -15.797 15.641 17.109 1 97.81 57 ARG B CA 1
ATOM 1745 C C . ARG B 1 57 ? -15.438 16.375 18.391 1 97.81 57 ARG B C 1
ATOM 1747 O O . ARG B 1 57 ? -16.25 17.109 18.938 1 97.81 57 ARG B O 1
ATOM 1754 N N . ASN B 1 58 ? -14.273 16.172 18.812 1 97.88 58 ASN B N 1
ATOM 1755 C CA . ASN B 1 58 ? -13.805 16.797 20.047 1 97.88 58 ASN B CA 1
ATOM 1756 C C . ASN B 1 58 ? -13.773 18.328 19.922 1 97.88 58 ASN B C 1
ATOM 1758 O O . ASN B 1 58 ? -13.883 19.031 20.906 1 97.88 58 ASN B O 1
ATOM 1762 N N . LYS B 1 59 ? -13.664 18.766 18.719 1 97.06 59 LYS B N 1
ATOM 1763 C CA . LYS B 1 59 ? -13.633 20.203 18.469 1 97.06 59 LYS B CA 1
ATOM 1764 C C . LYS B 1 59 ? -15.031 20.75 18.234 1 97.06 59 LYS B C 1
ATOM 1766 O O . LYS B 1 59 ? -15.203 21.938 17.922 1 97.06 59 LYS B O 1
ATOM 1771 N N . GLY B 1 60 ? -16.047 19.828 18.188 1 96.62 60 GLY B N 1
ATOM 1772 C CA . GLY B 1 60 ? -17.422 20.297 18.141 1 96.62 60 GLY B CA 1
ATOM 1773 C C . GLY B 1 60 ? -18.047 20.188 16.766 1 96.62 60 GLY B C 1
ATOM 1774 O O . GLY B 1 60 ? -19.172 20.625 16.562 1 96.62 60 GLY B O 1
ATOM 1775 N N . TYR B 1 61 ? -17.281 19.594 15.891 1 96.81 61 TYR B N 1
ATOM 1776 C CA . TYR B 1 61 ? -17.859 19.406 14.562 1 96.81 61 TYR B CA 1
ATOM 1777 C C . TYR B 1 61 ? -18.938 18.328 14.578 1 96.81 61 TYR B C 1
ATOM 1779 O O . TYR B 1 61 ? -18.844 17.344 15.32 1 96.81 61 TYR B O 1
ATOM 1787 N N . THR B 1 62 ? -20 18.531 13.781 1 96.31 62 THR B N 1
ATOM 1788 C CA . THR B 1 62 ? -20.969 17.484 13.461 1 96.31 62 THR B CA 1
ATOM 1789 C C . THR B 1 62 ? -20.703 16.922 12.062 1 96.31 62 THR B C 1
ATOM 1791 O O . THR B 1 62 ? -21.109 17.516 11.062 1 96.31 62 THR B O 1
ATOM 1794 N N . ILE B 1 63 ? -19.969 15.859 12.062 1 97.25 63 ILE B N 1
ATOM 1795 C CA . ILE B 1 63 ? -19.562 15.297 10.781 1 97.25 63 ILE B CA 1
ATOM 1796 C C . ILE B 1 63 ? -19.5 13.773 10.891 1 97.25 63 ILE B C 1
ATOM 1798 O O . ILE B 1 63 ? -19.094 13.234 11.922 1 97.25 63 ILE B O 1
ATOM 1802 N N . SER B 1 64 ? -19.891 13.062 9.852 1 97.56 64 SER B N 1
ATOM 1803 C CA . SER B 1 64 ? -19.875 11.602 9.852 1 97.56 64 SER B CA 1
ATOM 1804 C C . SER B 1 64 ? -18.547 11.062 9.359 1 97.56 64 SER B C 1
ATOM 1806 O O . SER B 1 64 ? -17.812 11.75 8.641 1 97.56 64 SER B O 1
ATOM 1808 N N . ARG B 1 65 ? -18.281 9.852 9.688 1 97.81 65 ARG B N 1
ATOM 1809 C CA . ARG B 1 65 ? -17.109 9.156 9.164 1 97.81 65 ARG B CA 1
ATOM 1810 C C . ARG B 1 65 ? -17.156 9.078 7.641 1 97.81 65 ARG B C 1
ATOM 1812 O O . ARG B 1 65 ? -16.125 9.211 6.973 1 97.81 65 ARG B O 1
ATOM 1819 N N . ALA B 1 66 ? -18.312 8.844 7.121 1 97.44 66 ALA B N 1
ATOM 1820 C CA . ALA B 1 66 ? -18.484 8.727 5.676 1 97.44 66 ALA B CA 1
ATOM 1821 C C . ALA B 1 66 ? -18.078 10.023 4.973 1 97.44 66 ALA B C 1
ATOM 1823 O O . ALA B 1 66 ? -17.422 9.992 3.938 1 97.44 66 ALA B O 1
ATOM 1824 N N . THR B 1 67 ? -18.469 11.141 5.484 1 97.38 67 THR B N 1
ATOM 1825 C CA . THR B 1 67 ? -18.109 12.445 4.914 1 97.38 67 THR B CA 1
ATOM 1826 C C . THR B 1 67 ? -16.609 12.656 4.938 1 97.38 67 THR B C 1
ATOM 1828 O O . THR B 1 67 ? -16.031 13.141 3.961 1 97.38 67 THR B O 1
ATOM 1831 N N . ILE B 1 68 ? -16 12.289 6.066 1 98.5 68 ILE B N 1
ATOM 1832 C CA . ILE B 1 68 ? -14.555 12.422 6.191 1 98.5 68 ILE B CA 1
ATOM 1833 C C . ILE B 1 68 ? -13.859 11.547 5.156 1 98.5 68 ILE B C 1
ATOM 1835 O O . ILE B 1 68 ? -12.977 12.008 4.43 1 98.5 68 ILE B O 1
ATOM 1839 N N . TYR B 1 69 ? -14.289 10.352 5.086 1 97.94 69 TYR B N 1
ATOM 1840 C CA . TYR B 1 69 ? -13.719 9.398 4.141 1 97.94 69 TYR B CA 1
ATOM 1841 C C . TYR B 1 69 ? -13.836 9.914 2.711 1 97.94 69 TYR B C 1
ATOM 1843 O O . TYR B 1 69 ? -12.844 9.945 1.976 1 97.94 69 TYR B O 1
ATOM 1851 N N . ASN B 1 70 ? -14.969 10.289 2.338 1 97.12 70 ASN B N 1
ATOM 1852 C CA . ASN B 1 70 ? -15.234 10.766 0.983 1 97.12 70 ASN B CA 1
ATOM 1853 C C . ASN B 1 70 ? -14.422 12.016 0.667 1 97.12 70 ASN B C 1
ATOM 1855 O O . ASN B 1 70 ? -13.906 12.164 -0.443 1 97.12 70 ASN B O 1
ATOM 1859 N N . THR B 1 71 ? -14.414 12.883 1.627 1 98.31 71 THR B N 1
ATOM 1860 C CA . THR B 1 71 ? -13.656 14.109 1.427 1 98.31 71 THR B CA 1
ATOM 1861 C C . THR B 1 71 ? -12.172 13.812 1.253 1 98.31 71 THR B C 1
ATOM 1863 O O . THR B 1 71 ? -11.516 14.359 0.365 1 98.31 71 THR B O 1
ATOM 1866 N N . LEU B 1 72 ? -11.664 12.93 2.098 1 98.25 72 LEU B N 1
ATOM 1867 C CA . LEU B 1 72 ? -10.258 12.555 1.986 1 98.25 72 LEU B CA 1
ATOM 1868 C C . LEU B 1 72 ? -9.969 11.945 0.619 1 98.25 72 LEU B C 1
ATOM 1870 O O . LEU B 1 72 ? -8.93 12.234 0.017 1 98.25 72 LEU B O 1
ATOM 1874 N N . ASP B 1 73 ? -10.828 11.188 0.133 1 96.5 73 ASP B N 1
ATOM 1875 C CA . ASP B 1 73 ? -10.664 10.602 -1.192 1 96.5 73 ASP B CA 1
ATOM 1876 C C . ASP B 1 73 ? -10.594 11.68 -2.268 1 96.5 73 ASP B C 1
ATOM 1878 O O . ASP B 1 73 ? -9.773 11.609 -3.184 1 96.5 73 ASP B O 1
ATOM 1882 N N . LEU B 1 74 ? -11.461 12.633 -2.186 1 97.62 74 LEU B N 1
ATOM 1883 C CA . LEU B 1 74 ? -11.461 13.75 -3.127 1 97.62 74 LEU B CA 1
ATOM 1884 C C . LEU B 1 74 ? -10.164 14.547 -3.018 1 97.62 74 LEU B C 1
ATOM 1886 O O . LEU B 1 74 ? -9.617 14.992 -4.031 1 97.62 74 LEU B O 1
ATOM 1890 N N . LEU B 1 75 ? -9.695 14.758 -1.777 1 97.94 75 LEU B N 1
ATOM 1891 C CA . LEU B 1 75 ? -8.453 15.492 -1.569 1 97.94 75 LEU B CA 1
ATOM 1892 C C . LEU B 1 75 ? -7.273 14.742 -2.186 1 97.94 75 LEU B C 1
ATOM 1894 O O . LEU B 1 75 ? -6.359 15.359 -2.732 1 97.94 75 LEU B O 1
ATOM 1898 N N . VAL B 1 76 ? -7.273 13.43 -2.088 1 96.12 76 VAL B N 1
ATOM 1899 C CA . VAL B 1 76 ? -6.242 12.617 -2.725 1 96.12 76 VAL B CA 1
ATOM 1900 C C . VAL B 1 76 ? -6.32 12.773 -4.242 1 96.12 76 VAL B C 1
ATOM 1902 O O . VAL B 1 76 ? -5.297 12.977 -4.902 1 96.12 76 VAL B O 1
ATOM 1905 N N . GLU B 1 77 ? -7.469 12.758 -4.766 1 94.94 77 GLU B N 1
ATOM 1906 C CA . GLU B 1 77 ? -7.684 12.852 -6.207 1 94.94 77 GLU B CA 1
ATOM 1907 C C . GLU B 1 77 ? -7.156 14.172 -6.762 1 94.94 77 GLU B C 1
ATOM 1909 O O . GLU B 1 77 ? -6.602 14.211 -7.859 1 94.94 77 GLU B O 1
ATOM 1914 N N . CYS B 1 78 ? -7.305 15.172 -6 1 95.62 78 CYS B N 1
ATOM 1915 C CA . CYS B 1 78 ? -6.902 16.469 -6.527 1 95.62 78 CYS B CA 1
ATOM 1916 C C . CYS B 1 78 ? -5.508 16.844 -6.039 1 95.62 78 CYS B C 1
ATOM 1918 O O . CYS B 1 78 ? -5.082 18 -6.188 1 95.62 78 CYS B O 1
ATOM 1920 N N . GLY B 1 79 ? -4.816 16.031 -5.34 1 94.56 79 GLY B N 1
ATOM 1921 C CA . GLY B 1 79 ? -3.414 16.219 -5.008 1 94.56 79 GLY B CA 1
ATOM 1922 C C . GLY B 1 79 ? -3.203 16.984 -3.719 1 94.56 79 GLY B C 1
ATOM 1923 O O . GLY B 1 79 ? -2.111 17.5 -3.471 1 94.56 79 GLY B O 1
ATOM 1924 N N . LEU B 1 80 ? -4.227 17.062 -2.82 1 96.94 80 LEU B N 1
ATOM 1925 C CA . LEU B 1 80 ? -4.129 17.828 -1.591 1 96.94 80 LEU B CA 1
ATOM 1926 C C . LEU B 1 80 ? -3.857 16.938 -0.394 1 96.94 80 LEU B C 1
ATOM 1928 O O . LEU B 1 80 ? -3.559 17.406 0.7 1 96.94 80 LEU B O 1
ATOM 1932 N N . ALA B 1 81 ? -3.91 15.633 -0.613 1 96.81 81 ALA B N 1
ATOM 1933 C CA . ALA B 1 81 ? -3.561 14.648 0.406 1 96.81 81 ALA B CA 1
ATOM 1934 C C . ALA B 1 81 ? -2.883 13.43 -0.218 1 96.81 81 ALA B C 1
ATOM 1936 O O . ALA B 1 81 ? -3.07 13.148 -1.402 1 96.81 81 ALA B O 1
ATOM 1937 N N . VAL B 1 82 ? -2.041 12.789 0.557 1 94.94 82 VAL B N 1
ATOM 1938 C CA . VAL B 1 82 ? -1.465 11.508 0.172 1 94.94 82 VAL B CA 1
ATOM 1939 C C . VAL B 1 82 ? -2.031 10.398 1.058 1 94.94 82 VAL B C 1
ATOM 1941 O O . VAL B 1 82 ? -2.156 10.57 2.271 1 94.94 82 VAL B O 1
ATOM 1944 N N . LYS B 1 83 ? -2.438 9.398 0.396 1 94.94 83 LYS B N 1
ATOM 1945 C CA . LYS B 1 83 ? -2.945 8.211 1.087 1 94.94 83 LYS B CA 1
ATOM 1946 C C . LYS B 1 83 ? -1.88 7.125 1.173 1 94.94 83 LYS B C 1
ATOM 1948 O O . LYS B 1 83 ? -1.236 6.801 0.173 1 94.94 83 LYS B O 1
ATOM 1953 N N . HIS B 1 84 ? -1.639 6.598 2.348 1 93.88 84 HIS B N 1
ATOM 1954 C CA . HIS B 1 84 ? -0.689 5.512 2.568 1 93.88 84 HIS B CA 1
ATOM 1955 C C . HIS B 1 84 ? -1.394 4.258 3.074 1 93.88 84 HIS B C 1
ATOM 1957 O O . HIS B 1 84 ? -2.305 4.34 3.902 1 93.88 84 HIS B O 1
ATOM 1963 N N . GLN B 1 85 ? -0.95 3.176 2.543 1 91 85 GLN B N 1
ATOM 1964 C CA . GLN B 1 85 ? -1.431 1.879 3.008 1 91 85 GLN B CA 1
ATOM 1965 C C . GLN B 1 85 ? -0.283 1.022 3.535 1 91 85 GLN B C 1
ATOM 1967 O O . GLN B 1 85 ? 0.286 0.215 2.797 1 91 85 GLN B O 1
ATOM 1972 N N . PHE B 1 86 ? 0.045 1.179 4.785 1 92.62 86 PHE B N 1
ATOM 1973 C CA . PHE B 1 86 ? 1.096 0.385 5.41 1 92.62 86 PHE B CA 1
ATOM 1974 C C . PHE B 1 86 ? 0.571 -0.988 5.812 1 92.62 86 PHE B C 1
ATOM 1976 O O . PHE B 1 86 ? -0.621 -1.149 6.078 1 92.62 86 PHE B O 1
ATOM 1983 N N . LYS B 1 87 ? 1.483 -1.927 5.859 1 86.62 87 LYS B N 1
ATOM 1984 C CA . LYS B 1 87 ? 1.107 -3.291 6.219 1 86.62 87 LYS B CA 1
ATOM 1985 C C . LYS B 1 87 ? 0.4 -3.328 7.57 1 86.62 87 LYS B C 1
ATOM 1987 O O . LYS B 1 87 ? 0.877 -2.738 8.547 1 86.62 87 LYS B O 1
ATOM 1992 N N . ASP B 1 88 ? -0.81 -4.008 7.562 1 82.12 88 ASP B N 1
ATOM 1993 C CA . ASP B 1 88 ? -1.582 -4.289 8.766 1 82.12 88 ASP B CA 1
ATOM 1994 C C . ASP B 1 88 ? -2.064 -2.998 9.422 1 82.12 88 ASP B C 1
ATOM 1996 O O . ASP B 1 88 ? -2.24 -2.943 10.641 1 82.12 88 ASP B O 1
ATOM 2000 N N . LYS B 1 89 ? -2.121 -1.943 8.711 1 87.06 89 LYS B N 1
ATOM 2001 C CA . LYS B 1 89 ? -2.646 -0.673 9.195 1 87.06 89 LYS B CA 1
ATOM 2002 C C . LYS B 1 89 ? -3.789 -0.174 8.32 1 87.06 89 LYS B C 1
ATOM 2004 O O . LYS B 1 89 ? -3.875 -0.532 7.141 1 87.06 89 LYS B O 1
ATOM 2009 N N . VAL B 1 90 ? -4.598 0.513 8.969 1 90.44 90 VAL B N 1
ATOM 2010 C CA . VAL B 1 90 ? -5.621 1.218 8.203 1 90.44 90 VAL B CA 1
ATOM 2011 C C . VAL B 1 90 ? -4.969 2.297 7.344 1 90.44 90 VAL B C 1
ATOM 2013 O O . VAL B 1 90 ? -3.805 2.646 7.551 1 90.44 90 VAL B O 1
ATOM 2016 N N . ALA B 1 91 ? -5.727 2.744 6.367 1 94.38 91 ALA B N 1
ATOM 2017 C CA . ALA B 1 91 ? -5.215 3.814 5.516 1 94.38 91 ALA B CA 1
ATOM 2018 C C . ALA B 1 91 ? -4.906 5.066 6.336 1 94.38 91 ALA B C 1
ATOM 2020 O O . ALA B 1 91 ? -5.691 5.457 7.203 1 94.38 91 ALA B O 1
ATOM 2021 N N . LEU B 1 92 ? -3.777 5.66 6.098 1 96.56 92 LEU B N 1
ATOM 2022 C CA . LEU B 1 92 ? -3.361 6.906 6.73 1 96.56 92 LEU B CA 1
ATOM 2023 C C . LEU B 1 92 ? -3.195 8.016 5.695 1 96.56 92 LEU B C 1
ATOM 2025 O O . LEU B 1 92 ? -2.832 7.746 4.547 1 96.56 92 LEU B O 1
ATOM 2029 N N . TYR B 1 93 ? -3.451 9.219 6.137 1 96.88 93 TYR B N 1
ATOM 2030 C CA . TYR B 1 93 ? -3.412 10.367 5.238 1 96.88 93 TYR B CA 1
ATOM 2031 C C . TYR B 1 93 ? -2.482 11.445 5.777 1 96.88 93 TYR B C 1
ATOM 2033 O O . TYR B 1 93 ? -2.348 11.609 6.992 1 96.88 93 TYR B O 1
ATOM 2041 N N . GLU B 1 94 ? -1.869 12.172 4.867 1 95.88 94 GLU B N 1
ATOM 2042 C CA . GLU B 1 94 ? -1.116 13.375 5.199 1 95.88 94 GLU B CA 1
ATOM 2043 C C . GLU B 1 94 ? -1.357 14.477 4.172 1 95.88 94 GLU B C 1
ATOM 2045 O O . GLU B 1 94 ? -1.774 14.203 3.047 1 95.88 94 GLU B O 1
ATOM 2050 N N . GLN B 1 95 ? -1.173 15.719 4.629 1 95 95 GLN B N 1
ATOM 2051 C CA . GLN B 1 95 ? -1.338 16.844 3.717 1 95 95 GLN B CA 1
ATOM 2052 C C . GLN B 1 95 ? -0.287 16.812 2.611 1 95 95 GLN B C 1
ATOM 2054 O O . GLN B 1 95 ? 0.822 16.312 2.814 1 95 95 GLN B O 1
ATOM 2059 N N . ALA B 1 96 ? -0.642 17.422 1.445 1 93.62 96 ALA B N 1
ATOM 2060 C CA . ALA B 1 96 ? 0.235 17.219 0.295 1 93.62 96 ALA B CA 1
ATOM 2061 C C . ALA B 1 96 ? 0.676 18.547 -0.301 1 93.62 96 ALA B C 1
ATOM 2063 O O . ALA B 1 96 ? 1.635 18.609 -1.074 1 93.62 96 ALA B O 1
ATOM 2064 N N . LEU B 1 97 ? 0.038 19.609 -0.035 1 89.06 97 LEU B N 1
ATOM 2065 C CA . LEU B 1 97 ? 0.327 20.859 -0.733 1 89.06 97 LEU B CA 1
ATOM 2066 C C . LEU B 1 97 ? 1.772 21.297 -0.503 1 89.06 97 LEU B C 1
ATOM 2068 O O . LEU B 1 97 ? 2.443 21.75 -1.431 1 89.06 97 LEU B O 1
ATOM 2072 N N . THR B 1 98 ? 2.312 21.141 0.705 1 82.75 98 THR B N 1
ATOM 2073 C CA . THR B 1 98 ? 3.705 21.484 0.986 1 82.75 98 THR B CA 1
ATOM 2074 C C . THR B 1 98 ? 4.555 20.219 1.086 1 82.75 98 THR B C 1
ATOM 2076 O O . THR B 1 98 ? 5.602 20.219 1.738 1 82.75 98 THR B O 1
ATOM 2079 N N . TYR B 1 99 ? 4.152 19.312 0.349 1 79.31 99 TYR B N 1
ATOM 2080 C CA . TYR B 1 99 ? 4.707 17.969 0.46 1 79.31 99 TYR B CA 1
ATOM 2081 C C . TYR B 1 99 ? 6.07 17.875 -0.219 1 79.31 99 TYR B C 1
ATOM 2083 O O . TYR B 1 99 ? 6.223 18.297 -1.371 1 79.31 99 TYR B O 1
ATOM 2091 N N . LYS B 1 100 ? 7.047 17.469 0.495 1 86.19 100 LYS B N 1
ATOM 2092 C CA . LYS B 1 100 ? 8.297 16.953 -0.067 1 86.19 100 LYS B CA 1
ATOM 2093 C C . LYS B 1 100 ? 8.352 15.438 0.004 1 86.19 100 LYS B C 1
ATOM 2095 O O . LYS B 1 100 ? 8.016 14.844 1.032 1 86.19 100 LYS B O 1
ATOM 2100 N N . HIS B 1 101 ? 8.727 14.898 -1.172 1 90.19 101 HIS B N 1
ATOM 2101 C CA . HIS B 1 101 ? 8.758 13.445 -1.208 1 90.19 101 HIS B CA 1
ATOM 2102 C C . HIS B 1 101 ? 9.625 12.883 -0.088 1 90.19 101 HIS B C 1
ATOM 2104 O O . HIS B 1 101 ? 10.711 13.406 0.181 1 90.19 101 HIS B O 1
ATOM 2110 N N . HIS B 1 102 ? 9.07 11.891 0.556 1 95.81 102 HIS B N 1
ATOM 2111 C CA . HIS B 1 102 ? 9.797 11.148 1.577 1 95.81 102 HIS B CA 1
ATOM 2112 C C . HIS B 1 102 ? 9.328 9.695 1.64 1 95.81 102 HIS B C 1
ATOM 2114 O O . HIS B 1 102 ? 8.281 9.352 1.085 1 95.81 102 HIS B O 1
ATOM 2120 N N . ASP B 1 103 ? 10.188 8.914 2.234 1 97.31 103 ASP B N 1
ATOM 2121 C CA . ASP B 1 103 ? 9.875 7.504 2.461 1 97.31 103 ASP B CA 1
ATOM 2122 C C . ASP B 1 103 ? 9.594 7.23 3.938 1 97.31 103 ASP B C 1
ATOM 2124 O O . ASP B 1 103 ? 9.695 8.133 4.77 1 97.31 103 ASP B O 1
ATOM 2128 N N . HIS B 1 104 ? 9.141 5.996 4.211 1 97.88 104 HIS B N 1
ATOM 2129 C CA . HIS B 1 104 ? 8.633 5.789 5.562 1 97.88 104 HIS B CA 1
ATOM 2130 C C . HIS B 1 104 ? 9.305 4.586 6.223 1 97.88 104 HIS B C 1
ATOM 2132 O O . HIS B 1 104 ? 9.586 3.588 5.555 1 97.88 104 HIS B O 1
ATOM 2138 N N . HIS B 1 105 ? 9.602 4.73 7.465 1 98.06 105 HIS B N 1
ATOM 2139 C CA . HIS B 1 105 ? 9.891 3.646 8.398 1 98.06 105 HIS B CA 1
ATOM 2140 C C . HIS B 1 105 ? 8.719 3.398 9.336 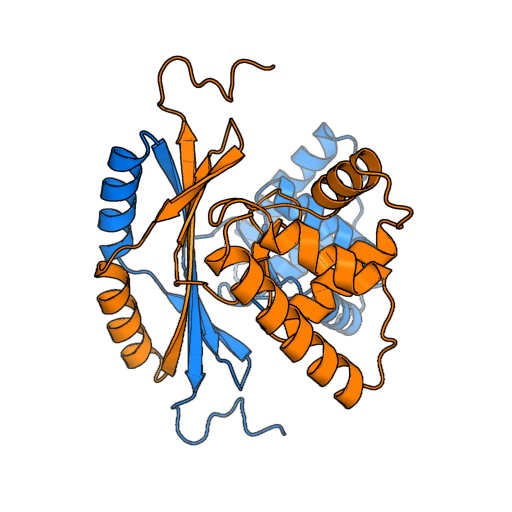1 98.06 105 HIS B C 1
ATOM 2142 O O . HIS B 1 105 ? 8.141 4.344 9.875 1 98.06 105 HIS B O 1
ATOM 2148 N N . VAL B 1 106 ? 8.336 2.17 9.477 1 97.06 106 VAL B N 1
ATOM 2149 C CA . VAL B 1 106 ? 7.242 1.793 10.375 1 97.06 106 VAL B CA 1
ATOM 2150 C C . VAL B 1 106 ? 7.75 0.804 11.422 1 97.06 106 VAL B C 1
ATOM 2152 O O . VAL B 1 106 ? 8.289 -0.25 11.078 1 97.06 106 VAL B O 1
ATOM 2155 N N . CYS B 1 107 ? 7.543 1.102 12.656 1 96.38 107 CYS B N 1
ATOM 2156 C CA . CYS B 1 107 ? 7.941 0.199 13.727 1 96.38 107 CYS B CA 1
ATOM 2157 C C . CYS B 1 107 ? 6.941 -0.943 13.875 1 96.38 107 CYS B C 1
ATOM 2159 O O . CYS B 1 107 ? 5.73 -0.718 13.883 1 96.38 107 CYS B O 1
ATOM 2161 N N . ASN B 1 108 ? 7.41 -2.125 14.102 1 93.5 108 ASN B N 1
ATOM 2162 C CA . ASN B 1 108 ? 6.555 -3.305 14.188 1 93.5 108 ASN B CA 1
ATOM 2163 C C . ASN B 1 108 ? 5.84 -3.385 15.531 1 93.5 108 ASN B C 1
ATOM 2165 O O . ASN B 1 108 ? 4.766 -3.977 15.633 1 93.5 108 ASN B O 1
ATOM 2169 N N . GLN B 1 109 ? 6.332 -2.75 16.516 1 91.25 109 GLN B N 1
ATOM 2170 C CA . GLN B 1 109 ? 5.781 -2.889 17.859 1 91.25 109 GLN B CA 1
ATOM 2171 C C . GLN B 1 109 ? 4.953 -1.665 18.25 1 91.25 109 GLN B C 1
ATOM 2173 O O . GLN B 1 109 ? 3.77 -1.787 18.578 1 91.25 109 GLN B O 1
ATOM 2178 N N . CYS B 1 110 ? 5.535 -0.555 18.25 1 89.88 110 CYS B N 1
ATOM 2179 C CA . CYS B 1 110 ? 4.824 0.627 18.734 1 89.88 110 CYS B CA 1
ATOM 2180 C C . CYS B 1 110 ? 4.066 1.301 17.594 1 89.88 110 CYS B C 1
ATOM 2182 O O . CYS B 1 110 ? 3.299 2.236 17.828 1 89.88 110 CYS B O 1
ATOM 2184 N N . ARG B 1 111 ? 4.355 0.941 16.312 1 89.56 111 ARG B N 1
ATOM 2185 C CA . ARG B 1 111 ? 3.613 1.341 15.117 1 89.56 111 ARG B CA 1
ATOM 2186 C C . ARG B 1 111 ? 3.902 2.793 14.758 1 89.56 111 ARG B C 1
ATOM 2188 O O . ARG B 1 111 ? 3.207 3.381 13.93 1 89.56 111 ARG B O 1
ATOM 2195 N N . LYS B 1 112 ? 4.879 3.375 15.438 1 92.44 112 LYS B N 1
ATOM 2196 C CA . LYS B 1 112 ? 5.297 4.727 15.07 1 92.44 112 LYS B CA 1
ATOM 2197 C C . LYS B 1 112 ? 5.812 4.773 13.633 1 92.44 112 LYS B C 1
ATOM 2199 O O . LYS B 1 112 ? 6.535 3.875 13.203 1 92.44 112 LYS B O 1
ATOM 2204 N N . ILE B 1 113 ? 5.422 5.824 12.945 1 94.75 113 ILE B N 1
ATOM 2205 C CA . ILE B 1 113 ? 5.863 6.055 11.57 1 94.75 113 ILE B CA 1
ATOM 2206 C C . ILE B 1 113 ? 6.859 7.211 11.539 1 94.75 113 ILE B C 1
ATOM 2208 O O . ILE B 1 113 ? 6.605 8.273 12.109 1 94.75 113 ILE B O 1
ATOM 2212 N N . ARG B 1 114 ? 8.016 7.039 10.969 1 95.25 114 ARG B N 1
ATOM 2213 C CA . ARG B 1 114 ? 9.031 8.07 10.797 1 95.25 114 ARG B CA 1
ATOM 2214 C C . ARG B 1 114 ? 9.383 8.258 9.328 1 95.25 114 ARG B C 1
ATOM 2216 O O . ARG B 1 114 ? 9.383 7.297 8.555 1 95.25 114 ARG B O 1
ATOM 2223 N N . GLU B 1 115 ? 9.695 9.5 8.969 1 96.38 115 GLU B N 1
ATOM 2224 C CA . GLU B 1 115 ? 10.008 9.852 7.59 1 96.38 115 GLU B CA 1
ATOM 2225 C C . GLU B 1 115 ? 11.523 9.922 7.367 1 96.38 115 GLU B C 1
ATOM 2227 O O . GLU B 1 115 ? 12.273 10.227 8.297 1 96.38 115 GLU B O 1
ATOM 2232 N N . PHE B 1 116 ? 11.906 9.57 6.102 1 97.31 116 PHE B N 1
ATOM 2233 C CA . PHE B 1 116 ? 13.305 9.719 5.738 1 97.31 116 PHE B CA 1
ATOM 2234 C C . PHE B 1 116 ? 13.461 9.906 4.234 1 97.31 116 PHE B C 1
ATOM 2236 O O . PHE B 1 116 ? 12.5 9.719 3.48 1 97.31 116 PHE B O 1
ATOM 2243 N N . SER B 1 117 ? 14.609 10.359 3.869 1 96 117 SER B N 1
ATOM 2244 C CA . SER B 1 117 ? 15.039 10.43 2.477 1 96 117 SER B CA 1
ATOM 2245 C C . SER B 1 117 ? 16.453 9.883 2.309 1 96 117 SER B C 1
ATOM 2247 O O . SER B 1 117 ? 17.297 10.047 3.189 1 96 117 SER B O 1
ATOM 2249 N N . ASP B 1 118 ? 16.688 9.18 1.274 1 96.94 118 ASP B N 1
ATOM 2250 C CA . ASP B 1 118 ? 18.016 8.625 1.001 1 96.94 118 ASP B CA 1
ATOM 2251 C C . ASP B 1 118 ? 18.375 8.773 -0.473 1 96.94 118 ASP B C 1
ATOM 2253 O O . ASP B 1 118 ? 17.688 8.234 -1.348 1 96.94 118 ASP B O 1
ATOM 2257 N N . ASP B 1 119 ? 19.469 9.438 -0.717 1 95.12 119 ASP B N 1
ATOM 2258 C CA . ASP B 1 119 ? 19.875 9.789 -2.074 1 95.12 119 ASP B CA 1
ATOM 2259 C C . ASP B 1 119 ? 20.234 8.547 -2.881 1 95.12 119 ASP B C 1
ATOM 2261 O O . ASP B 1 119 ? 20.266 8.586 -4.113 1 95.12 119 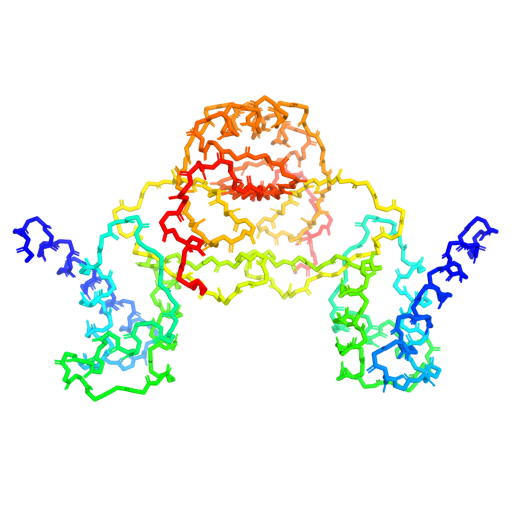ASP B O 1
ATOM 2265 N N . ARG B 1 120 ? 20.562 7.457 -2.281 1 96.44 120 ARG B N 1
ATOM 2266 C CA . ARG B 1 120 ? 20.906 6.227 -2.984 1 96.44 120 ARG B CA 1
ATOM 2267 C C . ARG B 1 120 ? 19.734 5.727 -3.818 1 96.44 120 ARG B C 1
ATOM 2269 O O . ARG B 1 120 ? 19.922 4.977 -4.777 1 96.44 120 ARG B O 1
ATOM 2276 N N . LEU B 1 121 ? 18.5 6.121 -3.453 1 97.75 121 LEU B N 1
ATOM 2277 C CA . LEU B 1 121 ? 17.328 5.727 -4.211 1 97.75 121 LEU B CA 1
ATOM 2278 C C . LEU B 1 121 ? 17.375 6.277 -5.633 1 97.75 121 LEU B C 1
ATOM 2280 O O . LEU B 1 121 ? 16.859 5.656 -6.562 1 97.75 121 LEU B O 1
ATOM 2284 N N . SER B 1 122 ? 18.047 7.441 -5.77 1 97.19 122 SER B N 1
ATOM 2285 C CA . SER B 1 122 ? 18.172 8.008 -7.105 1 97.19 122 SER B CA 1
ATOM 2286 C C . SER B 1 122 ? 18.969 7.082 -8.023 1 97.19 122 SER B C 1
ATOM 2288 O O . SER B 1 122 ? 18.641 6.945 -9.203 1 97.19 122 SER B O 1
ATOM 2290 N N . LEU B 1 123 ? 19.953 6.418 -7.508 1 97.62 123 LEU B N 1
ATOM 2291 C CA . LEU B 1 123 ? 20.75 5.477 -8.273 1 97.62 123 LEU B CA 1
ATOM 2292 C C . LEU B 1 123 ? 19.938 4.242 -8.648 1 97.62 123 LEU B C 1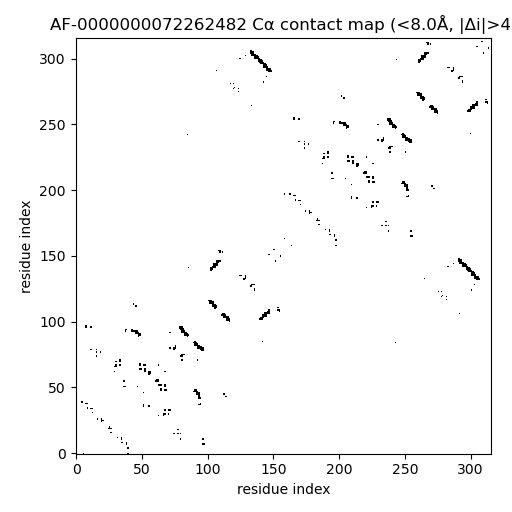
ATOM 2294 O O . LEU B 1 123 ? 20.062 3.732 -9.766 1 97.62 123 LEU B O 1
ATOM 2298 N N . ILE B 1 124 ? 19.156 3.826 -7.734 1 98.12 124 ILE B N 1
ATOM 2299 C CA . ILE B 1 124 ? 18.297 2.672 -7.996 1 98.12 124 ILE B CA 1
ATOM 2300 C C . ILE B 1 124 ? 17.281 3.014 -9.086 1 98.12 124 ILE B C 1
ATOM 2302 O O . ILE B 1 124 ? 17.078 2.236 -10.016 1 98.12 124 ILE B O 1
ATOM 2306 N N . LYS B 1 125 ? 16.656 4.191 -8.992 1 98.31 125 LYS B N 1
ATOM 2307 C CA . LYS B 1 125 ? 15.672 4.645 -9.977 1 98.31 125 LYS B CA 1
ATOM 2308 C C . LYS B 1 125 ? 16.281 4.742 -11.367 1 98.31 125 LYS B C 1
ATOM 2310 O O . LYS B 1 125 ? 15.672 4.332 -12.359 1 98.31 125 LYS B O 1
ATOM 2315 N N . GLU B 1 126 ? 17.453 5.27 -11.391 1 98 126 GLU B N 1
ATOM 2316 C CA . GLU B 1 126 ? 18.141 5.398 -12.672 1 98 126 GLU B CA 1
ATOM 2317 C C . GLU B 1 126 ? 18.422 4.027 -13.281 1 98 126 GLU B C 1
ATOM 2319 O O . GLU B 1 126 ? 18.156 3.799 -14.461 1 98 126 GLU B O 1
ATOM 2324 N N . ALA B 1 127 ? 18.953 3.121 -12.523 1 98.19 127 ALA B N 1
ATOM 2325 C CA . ALA B 1 127 ? 19.312 1.785 -12.992 1 98.19 127 ALA B CA 1
ATOM 2326 C C . ALA B 1 127 ? 18.078 1.027 -13.477 1 98.19 127 ALA B C 1
ATOM 2328 O O . ALA B 1 127 ? 18.078 0.438 -14.555 1 98.19 127 ALA B O 1
ATOM 2329 N N . MET B 1 128 ? 17 1.059 -12.672 1 98 128 MET B N 1
ATOM 2330 C CA . MET B 1 128 ? 15.781 0.321 -13.023 1 98 128 MET B CA 1
ATOM 2331 C C . MET B 1 128 ? 15.07 0.97 -14.203 1 98 128 MET B C 1
ATOM 2333 O O . MET B 1 128 ? 14.453 0.281 -15.016 1 98 128 MET B O 1
ATOM 2337 N N . GLY B 1 129 ? 15.133 2.322 -14.219 1 97.94 129 GLY B N 1
ATOM 2338 C CA . GLY B 1 129 ? 14.594 3.01 -15.375 1 97.94 129 GLY B CA 1
ATOM 2339 C C . GLY B 1 129 ? 15.195 2.537 -16.688 1 97.94 129 GLY B C 1
ATOM 2340 O O . GLY B 1 129 ? 14.484 2.326 -17.672 1 97.94 129 GLY B O 1
ATOM 2341 N N . ARG B 1 130 ? 16.516 2.361 -16.688 1 97.56 130 ARG B N 1
ATOM 2342 C CA . ARG B 1 130 ? 17.219 1.872 -17.859 1 97.56 130 ARG B CA 1
ATOM 2343 C C . ARG B 1 130 ? 16.844 0.422 -18.156 1 97.56 130 ARG B C 1
ATOM 2345 O O . ARG B 1 130 ? 16.516 0.08 -19.297 1 97.56 130 ARG B O 1
ATOM 2352 N N . GLU B 1 131 ? 16.828 -0.379 -17.172 1 97.25 131 GLU B N 1
ATOM 2353 C CA . GLU B 1 131 ? 16.578 -1.808 -17.328 1 97.25 131 GLU B CA 1
ATOM 2354 C C . GLU B 1 131 ? 15.172 -2.062 -17.859 1 97.25 131 GLU B C 1
ATOM 2356 O O . GLU B 1 131 ? 14.984 -2.91 -18.734 1 97.25 131 GLU B O 1
ATOM 2361 N N . PHE B 1 132 ? 14.203 -1.277 -17.422 1 96.75 132 PHE B N 1
ATOM 2362 C CA . PHE B 1 132 ? 12.812 -1.544 -17.75 1 96.75 132 PHE B CA 1
ATOM 2363 C C . PHE B 1 132 ? 12.32 -0.6 -18.844 1 96.75 132 PHE B C 1
ATOM 2365 O O . PHE B 1 132 ? 11.133 -0.598 -19.172 1 96.75 132 PHE B O 1
ATOM 2372 N N . GLN B 1 133 ? 13.266 0.237 -19.344 1 97.06 133 GLN B N 1
ATOM 2373 C CA . GLN B 1 133 ? 12.867 1.24 -20.312 1 97.06 133 GLN B CA 1
ATOM 2374 C C . GLN B 1 133 ? 11.656 2.031 -19.844 1 97.06 133 GLN B C 1
ATOM 2376 O O . GLN B 1 133 ? 10.648 2.123 -20.547 1 97.06 133 GLN B O 1
ATOM 2381 N N . SER B 1 134 ? 11.828 2.629 -18.734 1 97.75 134 SER B N 1
ATOM 2382 C CA . SER B 1 134 ? 10.781 3.352 -18.031 1 97.75 134 SER B CA 1
ATOM 2383 C C . SER B 1 134 ? 11.297 4.668 -17.453 1 97.75 134 SER B C 1
ATOM 2385 O O . SER B 1 134 ? 12.367 4.703 -16.844 1 97.75 134 SER B O 1
ATOM 2387 N N . ALA B 1 135 ? 10.617 5.781 -17.703 1 97.94 135 ALA B N 1
ATOM 2388 C CA . ALA B 1 135 ? 10.914 7.035 -17.031 1 97.94 135 ALA B CA 1
ATOM 2389 C C . ALA B 1 135 ? 10.305 7.051 -15.625 1 97.94 135 ALA B C 1
ATOM 2391 O O . ALA B 1 135 ? 9.141 7.402 -15.453 1 97.94 135 ALA B O 1
ATOM 2392 N N . ILE B 1 136 ? 11.094 6.707 -14.664 1 98.12 136 ILE B N 1
ATOM 2393 C CA . ILE B 1 136 ? 10.594 6.605 -13.297 1 98.12 136 ILE B CA 1
ATOM 2394 C C . ILE B 1 136 ? 10.164 7.984 -12.805 1 98.12 136 ILE B C 1
ATOM 2396 O O . ILE B 1 136 ? 10.961 8.922 -12.789 1 98.12 136 ILE B O 1
ATOM 2400 N N . SER B 1 137 ? 8.922 8.125 -12.43 1 95.38 137 SER B N 1
ATOM 2401 C CA . SER B 1 137 ? 8.352 9.414 -12.047 1 95.38 137 SER B CA 1
ATOM 2402 C C . SER B 1 137 ? 8.109 9.484 -10.539 1 95.38 137 SER B C 1
ATOM 2404 O O . SER B 1 137 ? 7.996 10.578 -9.977 1 95.38 137 SER B O 1
ATOM 2406 N N . SER B 1 138 ? 7.957 8.375 -9.875 1 95.06 138 SER B N 1
ATOM 2407 C CA . SER B 1 138 ? 7.711 8.359 -8.438 1 95.06 138 SER B CA 1
ATOM 2408 C C . SER B 1 138 ? 8.102 7.016 -7.824 1 95.06 138 SER B C 1
ATOM 2410 O O . SER B 1 138 ? 8.367 6.055 -8.547 1 95.06 138 SER B O 1
ATOM 2412 N N . HIS B 1 139 ? 8.234 6.996 -6.527 1 97.31 139 HIS B N 1
ATOM 2413 C CA . HIS B 1 139 ? 8.547 5.77 -5.801 1 97.31 139 HIS B CA 1
ATOM 2414 C C . HIS B 1 139 ? 7.965 5.805 -4.391 1 97.31 139 HIS B C 1
ATOM 2416 O O . HIS B 1 139 ? 7.566 6.867 -3.904 1 97.31 139 HIS B O 1
ATOM 2422 N N . SER B 1 140 ? 7.895 4.676 -3.789 1 96.75 140 SER B N 1
ATOM 2423 C CA . SER B 1 140 ? 7.543 4.508 -2.383 1 96.75 140 SER B CA 1
ATOM 2424 C C . SER B 1 140 ? 8.383 3.416 -1.731 1 96.75 140 SER B C 1
ATOM 2426 O O . SER B 1 140 ? 8.391 2.273 -2.191 1 96.75 140 SER B O 1
ATOM 2428 N N . LEU B 1 141 ? 9.148 3.811 -0.774 1 98.25 141 LEU B N 1
ATOM 2429 C CA . LEU B 1 141 ? 9.898 2.852 0.031 1 98.25 141 LEU B CA 1
ATOM 2430 C C . LEU B 1 141 ? 9.391 2.836 1.469 1 98.25 141 LEU B C 1
ATOM 2432 O O . LEU B 1 141 ? 9.281 3.889 2.104 1 98.25 141 LEU B O 1
ATOM 2436 N N . VAL B 1 142 ? 9.023 1.699 1.91 1 98.06 142 VAL B N 1
ATOM 2437 C CA . VAL B 1 142 ? 8.641 1.517 3.309 1 98.06 142 VAL B CA 1
ATOM 2438 C C . VAL B 1 142 ? 9.57 0.492 3.963 1 98.06 142 VAL B C 1
ATOM 2440 O O . VAL B 1 142 ? 9.773 -0.598 3.426 1 98.06 142 VAL B O 1
ATOM 2443 N N . LEU B 1 143 ? 10.156 0.875 5.059 1 98.44 143 LEU B N 1
ATOM 2444 C CA . LEU B 1 143 ? 10.961 -0.015 5.887 1 98.44 143 LEU B CA 1
ATOM 2445 C C . LEU B 1 143 ? 10.211 -0.416 7.148 1 98.44 143 LEU B C 1
ATOM 2447 O O . LEU B 1 143 ? 9.602 0.43 7.809 1 98.44 143 LEU B O 1
ATOM 2451 N N . TYR B 1 144 ? 10.195 -1.685 7.418 1 97.62 144 TYR B N 1
ATOM 2452 C CA . TYR B 1 144 ? 9.609 -2.195 8.648 1 97.62 144 TYR B CA 1
ATOM 2453 C C . TYR B 1 144 ? 10.688 -2.771 9.562 1 97.62 144 TYR B C 1
ATOM 2455 O O . TYR B 1 144 ? 11.562 -3.51 9.109 1 97.62 144 TYR B O 1
ATOM 2463 N N . GLY B 1 145 ? 10.625 -2.408 10.828 1 97.69 145 GLY B N 1
ATOM 2464 C CA . GLY B 1 145 ? 11.656 -2.91 11.727 1 97.69 145 GLY B CA 1
ATOM 2465 C C . GLY B 1 145 ? 11.203 -2.99 13.172 1 97.69 145 GLY B C 1
ATOM 2466 O O . GLY B 1 145 ? 10.195 -2.391 13.547 1 97.69 145 GLY B O 1
ATOM 2467 N N . ASP B 1 146 ? 11.945 -3.742 13.969 1 96.38 146 ASP B N 1
ATOM 2468 C CA . ASP B 1 146 ? 11.68 -3.9 15.398 1 96.38 146 ASP B CA 1
ATOM 2469 C C . ASP B 1 146 ? 12.352 -2.789 16.203 1 96.38 146 A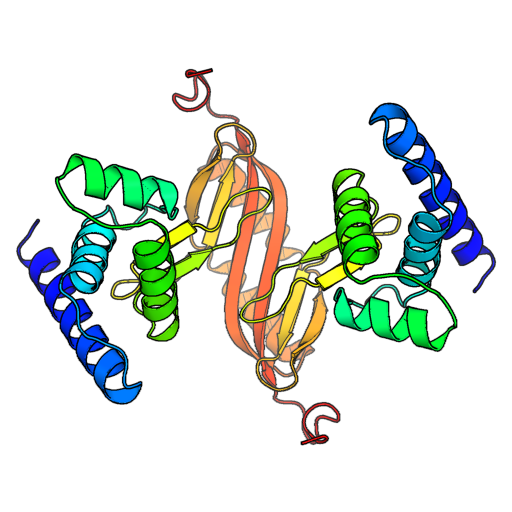SP B C 1
ATOM 2471 O O . ASP B 1 146 ? 13.508 -2.443 15.953 1 96.38 146 ASP B O 1
ATOM 2475 N N . CYS B 1 147 ? 11.586 -2.32 17.172 1 95.12 147 CYS B N 1
ATOM 2476 C CA . CYS B 1 147 ? 12.047 -1.192 17.984 1 95.12 147 CYS B CA 1
ATOM 2477 C C . CYS B 1 147 ? 13.234 -1.593 18.844 1 95.12 147 CYS B C 1
ATOM 2479 O O . CYS B 1 147 ? 13.18 -2.607 19.547 1 95.12 147 CYS B O 1
ATOM 2481 N N . GLN B 1 148 ? 14.258 -0.735 18.812 1 94.56 148 GLN B N 1
ATOM 2482 C CA . GLN B 1 148 ? 15.43 -0.972 19.656 1 94.56 148 GLN B CA 1
ATOM 2483 C C . GLN B 1 148 ? 15.664 0.19 20.609 1 94.56 148 GLN B C 1
ATOM 2485 O O . GLN B 1 148 ? 16.719 0.267 21.266 1 94.56 148 GLN B O 1
ATOM 2490 N N . ILE B 1 149 ? 14.695 1.083 20.656 1 91.12 149 ILE B N 1
ATOM 2491 C CA . ILE B 1 149 ? 14.789 2.209 21.578 1 91.12 149 ILE B CA 1
ATOM 2492 C C . ILE B 1 149 ? 14.539 1.728 23.016 1 91.12 149 ILE B C 1
ATOM 2494 O O . ILE B 1 149 ? 13.492 1.133 23.297 1 91.12 149 ILE B O 1
ATOM 2498 N N . GLU B 1 150 ? 15.453 2.02 23.828 1 88 150 GLU B N 1
ATOM 2499 C CA . GLU B 1 150 ? 15.305 1.676 25.234 1 88 150 GLU B CA 1
ATOM 2500 C C . GLU B 1 150 ? 14.188 2.49 25.891 1 88 150 GLU B C 1
ATOM 2502 O O . GLU B 1 150 ? 14.141 3.713 25.734 1 88 150 GLU B O 1
ATOM 2507 N N . ASN B 1 151 ? 13.211 1.94 26.547 1 86.88 151 ASN B N 1
ATOM 2508 C CA . ASN B 1 151 ? 12.086 2.584 27.219 1 86.88 151 ASN B CA 1
ATOM 2509 C C . ASN B 1 151 ? 11.242 3.393 26.234 1 86.88 151 ASN B C 1
ATOM 2511 O O . ASN B 1 151 ? 10.906 4.547 26.5 1 86.88 151 ASN B O 1
ATOM 2515 N N . CYS B 1 152 ? 11.023 2.775 25.125 1 86.69 152 CYS B N 1
ATOM 2516 C CA . CYS B 1 152 ? 10.195 3.426 24.109 1 86.69 152 CYS B CA 1
ATOM 2517 C C . CYS B 1 152 ? 8.867 3.881 24.719 1 86.69 152 CYS B C 1
ATOM 2519 O O . CYS B 1 152 ? 8.109 3.068 25.25 1 86.69 152 CYS B O 1
ATOM 2521 N N . GLU B 1 153 ? 8.648 5.168 24.719 1 83.12 153 GLU B N 1
ATOM 2522 C CA . GLU B 1 153 ? 7.453 5.781 25.281 1 83.12 153 GLU B CA 1
ATOM 2523 C C . GLU B 1 153 ? 6.191 5.266 24.578 1 83.12 153 GLU B C 1
ATOM 2525 O O . GLU B 1 153 ? 5.109 5.266 25.172 1 83.12 153 GLU B O 1
ATOM 2530 N N . ASN B 1 154 ? 6.348 4.695 23.406 1 79.25 154 ASN B N 1
ATOM 2531 C CA . ASN B 1 154 ? 5.184 4.246 22.656 1 79.25 154 ASN B CA 1
ATOM 2532 C C . ASN B 1 154 ? 4.832 2.795 22.984 1 79.25 154 ASN B C 1
ATOM 2534 O O . ASN B 1 154 ? 3.76 2.314 22.609 1 79.25 154 ASN B O 1
ATOM 2538 N N . LEU B 1 155 ? 5.789 2.084 23.484 1 71.12 155 LEU B N 1
ATOM 2539 C CA . LEU B 1 155 ? 5.516 0.703 23.859 1 71.12 155 LEU B CA 1
ATOM 2540 C C . LEU B 1 155 ? 4.891 0.636 25.25 1 71.12 155 LEU B C 1
ATOM 2542 O O . LEU B 1 155 ? 4.203 -0.333 25.594 1 71.12 155 LEU B O 1
ATOM 2546 N N . ARG B 1 156 ? 5.156 1.604 26.188 1 61.34 156 ARG B N 1
ATOM 2547 C CA . ARG B 1 156 ? 4.723 1.571 27.594 1 61.34 156 ARG B CA 1
ATOM 2548 C C . ARG B 1 156 ? 3.201 1.563 27.688 1 61.34 156 ARG B C 1
ATOM 2550 O O . ARG B 1 156 ? 2.641 1.172 28.719 1 61.34 156 ARG B O 1
ATOM 2557 N N . ILE B 1 157 ? 2.455 2.076 26.828 1 46.91 157 ILE B N 1
ATOM 2558 C CA . ILE B 1 157 ? 1.042 2.172 27.172 1 46.91 157 ILE B CA 1
ATOM 2559 C C . ILE B 1 157 ? 0.374 0.811 27 1 46.91 157 ILE B C 1
ATOM 2561 O O . ILE B 1 157 ? -0.844 0.729 26.812 1 46.91 157 ILE B O 1
ATOM 2565 N N . ILE B 1 158 ? 1.104 -0.265 26.797 1 34.22 158 ILE B N 1
ATOM 2566 C CA . ILE B 1 158 ? 0.241 -1.415 27.031 1 34.22 158 ILE B CA 1
ATOM 2567 C C . ILE B 1 158 ? 0.166 -1.695 28.531 1 34.22 158 ILE B C 1
ATOM 2569 O O . ILE B 1 158 ? 1.19 -1.72 29.219 1 34.22 158 ILE B O 1
#